Protein AF-0000000078179970 (afdb_homodimer)

Nearest PDB structures (foldseek):
  4z2z-assembly1_B  TM=7.548E-01  e=7.398E-08  Saccharomyces cerevisiae S288C
  4z2z-assembly1_A  TM=7.244E-01  e=3.829E-07  Saccharomyces cerevisiae S288C
  5c9f-assembly1_C  TM=7.236E-01  e=3.089E-04  Rickettsia conorii
  2pma-assembly2_B  TM=6.376E-01  e=1.060E-03  Legionella pneumophila subsp. pneumophila str. Philadelphia 1
  2pma-assembly1_A  TM=5.904E-01  e=2.712E-03  Legionella pneumophila subsp. pneumophila str. Philadelphia 1

Solvent-accessible surface area (backbone atoms only — not comparable to full-atom values): 20612 Å² total; per-residue (Å²): 129,85,80,77,81,75,84,63,82,37,52,25,80,76,64,69,55,50,71,46,44,71,88,50,34,45,94,70,41,58,76,55,56,59,66,29,24,30,33,28,26,42,84,48,27,37,33,27,46,27,31,50,21,50,56,33,77,46,24,37,29,29,47,64,45,39,57,74,66,67,55,67,70,83,63,50,35,88,56,89,69,85,43,61,48,87,56,64,46,76,50,79,63,77,12,28,37,78,44,56,35,26,53,47,95,44,77,41,84,42,67,22,40,27,27,86,45,59,80,78,43,44,29,35,44,5,21,51,52,35,21,72,54,54,36,41,52,26,45,52,42,29,33,38,36,28,62,55,96,76,19,43,38,38,36,39,46,50,71,88,50,92,58,62,53,62,39,81,43,69,87,83,67,74,37,57,63,51,46,74,43,71,55,25,54,37,76,74,83,118,127,84,82,76,81,74,84,61,80,28,49,34,81,77,62,68,54,49,71,47,45,70,86,50,34,46,96,70,41,56,78,58,57,60,66,29,24,30,34,27,24,42,85,48,27,38,34,26,47,28,31,50,21,51,55,34,79,46,25,37,30,28,46,65,44,40,57,74,66,67,52,68,71,84,64,50,36,86,56,90,69,84,44,60,48,86,54,62,46,76,48,78,65,76,12,27,38,77,44,57,35,26,52,45,95,43,77,41,83,41,68,23,41,28,28,86,46,58,80,78,42,44,30,35,44,6,21,52,52,36,21,72,54,54,36,41,55,25,45,53,43,29,34,37,34,28,63,54,95,78,20,44,38,37,35,38,45,50,70,88,49,93,58,62,53,62,39,80,43,71,88,81,67,73,36,55,64,51,47,74,43,71,58,30,46,31,75,75,83,118

Foldseek 3Di:
DDPPDPVQQQAFPLPQDDDDDQVLFPPVGQPDDDFQWFWKDFDQKIATQAGEEQPDPFKAAEPVLCVVVVHDCVQFDADPDFDADPVRDTFDFPGKHWTWMGDQNDIDTGIHTYHHDDPPGRIYDYDVVCVVQQWDDDRRSSWIWGADPSWIKIFHGDPPPPDDSMGGHDPPDGDGDMDIHGSNNNPPPD/DPPDCPVQQQAFPLPQDDDDDQVLFPPVGQPDDDFQWFWKDFDQKIATQAGEEQPDPFKAAEPVLCVVVVHDCVQFDADPDFDADPVRDTFDFPGKHWTWMGDQNDIDTGIHTYHHDDPPGRIYDYDVVCVVQQWDDDRRSSWIWGADPSWIKIFHGDPPPPDDSMGGHDPPDGDGDMDIDRNRNNPPPD

Radius of gyration: 21.96 Å; Cα contacts (8 Å, |Δi|>4): 889; chains: 2; bounding box: 66×56×59 Å

pLDDT: mean 80.51, std 22.77, range [20.08, 98.56]

InterPro domains:
  IPR021109 Aspartic peptidase domain superfamily [G3DSA:2.40.70.10] (16-155)

Organism: Punica granatum (NCBI:txid22663)

Sequence (380 aa):
MAPERIEETISSIFSNNISFSNDELPSEGWAHSRALHIVCKCNNFIIGRVMIDNGSALNVCPVSTLKQMNVDFNRIRQSKTAVRAFDSSRREVNGEMDLVIKVGPCSFAVTFQVLDIPNAFSLLLGRPWIHAAGAVPSSLHQRIKFIAEDRLITVKDSEPVDLPNICAVTEETTPGAYILLAQENEELNNMAPERIEETISSIFSNNISFSNDELPSEGWAHSRALHIVCKCNNFIIGRVMIDNGSALNVCPVSTLKQMNVDFNRIRQSKTAVRAFDSSRREVNGEMDLVIKVGPCSFAVTFQVLDIPNAFSLLLGRPWIHAAGAVPSSLHQRIKFIAEDRLITVKDSEPVDLPNICAVTEETTPGAYILLAQENEELNN

Secondary structure (DSSP, 8-state):
----------------EEEEEGGGS-TTTT------EEEEEETTEEEEEEEE-TT-SS-EEEHHHHHHTT--GGGPBP--PPEE-TT--EE---EEEEEEEEETTEEEEEEEEEE----S-SEEE-HHHHHHTT-EEETTTTEEEEEETTEEEEEE-----SS-SEEE--TT---S-EEEE---------/----------------EEEEEGGGS-TTTT------EEEEEETTEEEEEEEE-TT-SS-EEEHHHHHHTT--GGGPBP--PPEE-TT--EE---EEEEEEEEETTEEEEEEEEEE----S-SEEE-HHHHHHTT-EEETTTTEEEEEETTEEEEEE-----SS-SEEE--TT---S-EEEE---------

Structure (mmCIF, N/CA/C/O backbone):
data_AF-0000000078179970-model_v1
#
loop_
_entity.id
_entity.type
_entity.pdbx_description
1 polymer 'Aspartic peptidase DDI1-type domain-containing protein'
#
loop_
_atom_site.group_PDB
_atom_site.id
_atom_site.type_symbol
_atom_site.label_atom_id
_atom_site.label_alt_id
_atom_site.label_comp_id
_atom_site.label_asym_id
_atom_site.label_entity_id
_atom_site.label_seq_id
_atom_site.pdbx_PDB_ins_code
_atom_site.Cartn_x
_atom_site.Cartn_y
_atom_site.Cartn_z
_atom_site.occupancy
_atom_site.B_iso_or_equiv
_atom_site.auth_seq_id
_atom_site.auth_comp_id
_atom_site.auth_asym_id
_atom_site.auth_atom_id
_atom_site.pdbx_PDB_model_num
ATOM 1 N N . MET A 1 1 ? 25.453 -12.875 -32.969 1 22.22 1 MET A N 1
ATOM 2 C CA . MET A 1 1 ? 24.484 -12.812 -31.875 1 22.22 1 MET A CA 1
ATOM 3 C C . MET A 1 1 ? 25.078 -12.062 -30.688 1 22.22 1 MET A C 1
ATOM 5 O O . MET A 1 1 ? 26.109 -12.461 -30.156 1 22.22 1 MET A O 1
ATOM 9 N N . ALA A 1 2 ? 25.031 -10.734 -30.438 1 26.45 2 ALA A N 1
ATOM 10 C CA . ALA A 1 2 ? 26.125 -9.922 -29.922 1 26.45 2 ALA A CA 1
ATOM 11 C C . ALA A 1 2 ? 26.312 -10.109 -28.422 1 26.45 2 ALA A C 1
ATOM 13 O O . ALA A 1 2 ? 25.328 -10.078 -27.672 1 26.45 2 ALA A O 1
ATOM 14 N N . PRO A 1 3 ? 27.359 -10.812 -27.797 1 25.84 3 PRO A N 1
ATOM 15 C CA . PRO A 1 3 ? 27.531 -11.32 -26.438 1 25.84 3 PRO A CA 1
ATOM 16 C C . PRO A 1 3 ? 27.609 -10.203 -25.406 1 25.84 3 PRO A C 1
ATOM 18 O O . PRO A 1 3 ? 28.516 -9.375 -25.438 1 25.84 3 PRO A O 1
ATOM 21 N N . GLU A 1 4 ? 26.531 -9.445 -25.281 1 25.62 4 GLU A N 1
ATOM 22 C CA . GLU A 1 4 ? 26.719 -8.18 -24.578 1 25.62 4 GLU A CA 1
ATOM 23 C C . GLU A 1 4 ? 27.406 -8.406 -23.234 1 25.62 4 GLU A C 1
ATOM 25 O O . GLU A 1 4 ? 27.219 -9.453 -22.594 1 25.62 4 GLU A O 1
ATOM 30 N N . ARG A 1 5 ? 28.453 -7.672 -22.859 1 20.08 5 ARG A N 1
ATOM 31 C CA . ARG A 1 5 ? 29.484 -7.477 -21.859 1 20.08 5 ARG A CA 1
ATOM 32 C C . ARG A 1 5 ? 28.875 -7.238 -20.484 1 20.08 5 ARG A C 1
ATOM 34 O O . ARG A 1 5 ? 28.141 -6.273 -20.281 1 20.08 5 ARG A O 1
ATOM 41 N N . ILE A 1 6 ? 28.703 -8.312 -19.688 1 24.36 6 ILE A N 1
ATOM 42 C CA . ILE A 1 6 ? 28.219 -8.453 -18.312 1 24.36 6 ILE A CA 1
ATOM 43 C C . ILE A 1 6 ? 29.156 -7.719 -17.359 1 24.36 6 ILE A C 1
ATOM 45 O O . ILE A 1 6 ? 30.312 -8.117 -17.188 1 24.36 6 ILE A O 1
ATOM 49 N N . GLU A 1 7 ? 29.438 -6.414 -17.641 1 24.72 7 GLU A N 1
ATOM 50 C CA . GLU A 1 7 ? 30.391 -5.695 -16.812 1 24.72 7 GLU A CA 1
ATOM 51 C C . GLU A 1 7 ? 30.141 -5.953 -15.328 1 24.72 7 GLU A C 1
ATOM 53 O O . GLU A 1 7 ? 29.094 -5.594 -14.797 1 24.72 7 GLU A O 1
ATOM 58 N N . GLU A 1 8 ? 30.656 -7.09 -14.727 1 26.16 8 GLU A N 1
ATOM 59 C CA . GLU A 1 8 ? 30.625 -7.891 -13.5 1 26.16 8 GLU A CA 1
ATOM 60 C C . GLU A 1 8 ? 31.172 -7.098 -12.312 1 26.16 8 GLU A C 1
ATOM 62 O O . GLU A 1 8 ? 30.859 -7.418 -11.164 1 26.16 8 GLU A O 1
ATOM 67 N N . THR A 1 9 ? 31.953 -6.133 -12.445 1 25.12 9 THR A N 1
ATOM 68 C CA . THR A 1 9 ? 32.969 -6.109 -11.391 1 25.12 9 THR A CA 1
ATOM 69 C C . THR A 1 9 ? 32.344 -5.664 -10.07 1 25.12 9 THR A C 1
ATOM 71 O O . THR A 1 9 ? 32.594 -4.543 -9.617 1 25.12 9 THR A O 1
ATOM 74 N N . ILE A 1 10 ? 31.047 -5.73 -9.781 1 29.39 10 ILE A N 1
ATOM 75 C CA . ILE A 1 10 ? 30.516 -4.828 -8.758 1 29.39 10 ILE A CA 1
ATOM 76 C C . ILE A 1 10 ? 31 -5.273 -7.379 1 29.39 10 ILE A C 1
ATOM 78 O O . ILE A 1 10 ? 30.891 -6.449 -7.023 1 29.39 10 ILE A O 1
ATOM 82 N N . SER A 1 11 ? 31.969 -4.848 -6.664 1 28.67 11 SER A N 1
ATOM 83 C CA . SER A 1 11 ? 32.531 -4.973 -5.32 1 28.67 11 SER A CA 1
ATOM 84 C C . SER A 1 11 ? 31.438 -5.238 -4.289 1 28.67 11 SER A C 1
ATOM 86 O O . SER A 1 11 ? 30.422 -4.539 -4.25 1 28.67 11 SER A O 1
ATOM 88 N N . SER A 1 12 ? 31.188 -6.395 -3.582 1 32.75 12 SER A N 1
ATOM 89 C CA . SER A 1 12 ? 30.156 -7.234 -2.982 1 32.75 12 SER A CA 1
ATOM 90 C C . SER A 1 12 ? 29.609 -6.617 -1.693 1 32.75 12 SER A C 1
ATOM 92 O O . SER A 1 12 ? 29.031 -7.316 -0.859 1 32.75 12 SER A O 1
ATOM 94 N N . ILE A 1 13 ? 29.969 -5.543 -1.015 1 35.5 13 ILE A N 1
ATOM 95 C CA . ILE A 1 13 ? 29.406 -5.145 0.272 1 35.5 13 ILE A CA 1
ATOM 96 C C . ILE A 1 13 ? 27.891 -5.312 0.247 1 35.5 13 ILE A C 1
ATOM 98 O O . ILE A 1 13 ? 27.219 -4.707 -0.581 1 35.5 13 ILE A O 1
ATOM 102 N N . PHE A 1 14 ? 27.297 -6.496 0.579 1 43 14 PHE A N 1
ATOM 103 C CA . PHE A 1 14 ? 25.906 -6.918 0.636 1 43 14 PHE A CA 1
ATOM 104 C C . PHE A 1 14 ? 25.031 -5.797 1.171 1 43 14 PHE A C 1
ATOM 106 O O . PHE A 1 14 ? 25.125 -5.422 2.34 1 43 14 PHE A O 1
ATOM 113 N N . SER A 1 15 ? 24.953 -4.766 0.608 1 53.47 15 SER A N 1
ATOM 114 C CA . SER A 1 15 ? 24.062 -3.752 1.162 1 53.47 15 SER A CA 1
ATOM 115 C C . SER A 1 15 ? 22.609 -4.234 1.171 1 53.47 15 SER A C 1
ATOM 117 O O . SER A 1 15 ? 22.078 -4.648 0.137 1 53.47 15 SER A O 1
ATOM 119 N N . ASN A 1 16 ? 22.125 -5.062 2.223 1 72.31 16 ASN A N 1
ATOM 120 C CA . ASN A 1 16 ? 20.734 -5.355 2.52 1 72.31 16 ASN A CA 1
ATOM 121 C C . ASN A 1 16 ? 19.844 -4.137 2.307 1 72.31 16 ASN A C 1
ATOM 123 O O . ASN A 1 16 ? 18.875 -3.924 3.049 1 72.31 16 ASN A O 1
ATOM 127 N N . ASN A 1 17 ? 20.344 -3.473 1.308 1 87.5 17 ASN A N 1
ATOM 128 C CA . ASN A 1 17 ? 19.609 -2.234 1.051 1 87.5 17 ASN A CA 1
ATOM 129 C C . ASN A 1 17 ? 18.719 -2.355 -0.18 1 87.5 17 ASN A C 1
ATOM 131 O O . ASN A 1 17 ? 19.125 -2.912 -1.198 1 87.5 17 ASN A O 1
ATOM 135 N N . ILE A 1 18 ? 17.578 -2.053 -0.089 1 93 18 ILE A N 1
ATOM 136 C CA . ILE A 1 18 ? 16.609 -1.914 -1.181 1 93 18 ILE A CA 1
ATOM 137 C C . ILE A 1 18 ? 16.422 -0.436 -1.517 1 93 18 ILE A C 1
ATOM 139 O O . ILE A 1 18 ? 16.125 0.374 -0.636 1 93 18 ILE A O 1
ATOM 143 N N . SER A 1 19 ? 16.672 -0.096 -2.762 1 93.19 19 SER A N 1
ATOM 144 C CA . SER A 1 19 ? 16.609 1.321 -3.107 1 93.19 19 SER A CA 1
ATOM 145 C C . SER A 1 19 ? 15.773 1.551 -4.359 1 93.19 19 SER A C 1
ATOM 147 O O . SER A 1 19 ? 15.586 0.636 -5.168 1 93.19 19 SER A O 1
ATOM 149 N N . PHE A 1 20 ? 15.258 2.758 -4.496 1 94.06 20 PHE A N 1
ATOM 150 C CA . PHE A 1 20 ? 14.523 3.254 -5.648 1 94.06 20 PHE A CA 1
ATOM 151 C C . PHE A 1 20 ? 15.062 4.605 -6.102 1 94.06 20 PHE A C 1
ATOM 153 O O . PHE A 1 20 ? 15.414 5.445 -5.273 1 94.06 20 PHE A O 1
ATOM 160 N N . SER A 1 21 ? 15.109 4.797 -7.391 1 91.44 21 SER A N 1
ATOM 161 C CA . SER A 1 21 ? 15.594 6.066 -7.918 1 91.44 21 SER A CA 1
ATOM 162 C C . SER A 1 21 ? 14.656 6.609 -9 1 91.44 21 SER A C 1
ATOM 164 O O . SER A 1 21 ? 13.812 5.875 -9.523 1 91.44 21 SER A O 1
ATOM 166 N N . ASN A 1 22 ? 14.867 7.848 -9.312 1 90.69 22 ASN A N 1
ATOM 167 C CA . ASN A 1 22 ? 14.031 8.484 -10.32 1 90.69 22 ASN A CA 1
ATOM 168 C C . ASN A 1 22 ? 14.234 7.859 -11.703 1 90.69 22 ASN A C 1
ATOM 170 O O . ASN A 1 22 ? 13.352 7.938 -12.562 1 90.69 22 ASN A O 1
ATOM 174 N N . ASP A 1 23 ? 15.344 7.262 -11.914 1 89 23 ASP A N 1
ATOM 175 C CA . ASP A 1 23 ? 15.625 6.621 -13.188 1 89 23 ASP A CA 1
ATOM 176 C C . ASP A 1 23 ? 14.727 5.402 -13.398 1 89 23 ASP A C 1
ATOM 178 O O . ASP A 1 23 ? 14.602 4.898 -14.516 1 89 23 ASP A O 1
ATOM 182 N N . GLU A 1 24 ? 14.086 4.996 -12.336 1 91.44 24 GLU A N 1
ATOM 183 C CA . GLU A 1 24 ? 13.258 3.797 -12.406 1 91.44 24 GLU A CA 1
ATOM 184 C C . GLU A 1 24 ? 11.781 4.16 -12.57 1 91.44 24 GLU A C 1
ATOM 186 O O . GLU A 1 24 ? 10.922 3.275 -12.656 1 91.44 24 GLU A O 1
ATOM 191 N N . LEU A 1 25 ? 11.516 5.395 -12.641 1 93.62 25 LEU A N 1
ATOM 192 C CA . LEU A 1 25 ? 10.133 5.82 -12.844 1 93.62 25 LEU A CA 1
ATOM 193 C C . LEU A 1 25 ? 9.617 5.363 -14.203 1 93.62 25 LEU A C 1
ATOM 195 O O . LEU A 1 25 ? 10.391 5.238 -15.156 1 93.62 25 LEU A O 1
ATOM 199 N N . PRO A 1 26 ? 8.344 5.109 -14.234 1 91.69 26 PRO A N 1
ATOM 200 C CA . PRO A 1 26 ? 7.785 4.84 -15.562 1 91.69 26 PRO A CA 1
ATOM 201 C C . PRO A 1 26 ? 7.906 6.035 -16.5 1 91.69 26 PRO A C 1
ATOM 203 O O . PRO A 1 26 ? 8.367 7.105 -16.094 1 91.69 26 PRO A O 1
ATOM 206 N N . SER A 1 27 ? 7.543 5.777 -17.688 1 89.31 27 SER A N 1
ATOM 207 C CA . SER A 1 27 ? 7.707 6.789 -18.719 1 89.31 27 SER A CA 1
ATOM 208 C C . SER A 1 27 ? 6.902 8.047 -18.406 1 89.31 27 SER A C 1
ATOM 210 O O . SER A 1 27 ? 7.312 9.156 -18.75 1 89.31 27 SER A O 1
ATOM 212 N N . GLU A 1 28 ? 5.809 7.863 -17.766 1 90.25 28 GLU A N 1
ATOM 213 C CA . GLU A 1 28 ? 4.941 8.984 -17.422 1 90.25 28 GLU A CA 1
ATOM 214 C C . GLU A 1 28 ? 5.453 9.719 -16.188 1 90.25 28 GLU A C 1
ATOM 216 O O . GLU A 1 28 ? 4.879 10.734 -15.781 1 90.25 28 GLU A O 1
ATOM 221 N N . GLY A 1 29 ? 6.59 9.203 -15.688 1 90.31 29 GLY A N 1
ATOM 222 C CA . GLY A 1 29 ? 7.121 9.828 -14.492 1 90.31 29 GLY A CA 1
ATOM 223 C C . GLY A 1 29 ? 6.246 9.609 -13.266 1 90.31 29 GLY A C 1
ATOM 224 O O . GLY A 1 29 ? 5.766 8.5 -13.031 1 90.31 29 GLY A O 1
ATOM 225 N N . TRP A 1 30 ? 6.051 10.727 -12.508 1 89.5 30 TRP A N 1
ATOM 226 C CA . TRP A 1 30 ? 5.309 10.633 -11.258 1 89.5 30 TRP A CA 1
ATOM 227 C C . TRP A 1 30 ? 3.818 10.852 -11.484 1 89.5 30 TRP A C 1
ATOM 229 O O . TRP A 1 30 ? 3.008 10.664 -10.578 1 89.5 30 TRP A O 1
ATOM 239 N N . ALA A 1 31 ? 3.539 11.258 -12.664 1 90.5 31 ALA A N 1
ATOM 240 C CA . ALA A 1 31 ? 2.176 11.719 -12.914 1 90.5 31 ALA A CA 1
ATOM 241 C C . ALA A 1 31 ? 1.251 10.555 -13.242 1 90.5 31 ALA A C 1
ATOM 243 O O . ALA A 1 31 ? 0.7 10.484 -14.344 1 90.5 31 ALA A O 1
ATOM 244 N N . HIS A 1 32 ? 1.062 9.672 -12.359 1 93.44 32 HIS A N 1
ATOM 245 C CA . HIS A 1 32 ? 0.117 8.57 -12.469 1 93.44 32 HIS A CA 1
ATOM 246 C C . HIS A 1 32 ? -0.371 8.125 -11.094 1 93.44 32 HIS A C 1
ATOM 248 O O . HIS A 1 32 ? 0.192 8.516 -10.07 1 93.44 32 HIS A O 1
ATOM 254 N N . SER A 1 33 ? -1.406 7.398 -11.047 1 93.62 33 SER A N 1
ATOM 255 C CA . SER A 1 33 ? -1.927 6.816 -9.82 1 93.62 33 SER A CA 1
ATOM 256 C C . SER A 1 33 ? -2.215 5.328 -9.992 1 93.62 33 SER A C 1
ATOM 258 O O . SER A 1 33 ? -3.131 4.793 -9.367 1 93.62 33 SER A O 1
ATOM 260 N N . ARG A 1 34 ? -1.41 4.699 -10.812 1 94.19 34 ARG A N 1
ATOM 261 C CA . ARG A 1 34 ? -1.623 3.283 -11.086 1 94.19 34 ARG A CA 1
ATOM 262 C C . ARG A 1 34 ? -1.245 2.428 -9.883 1 94.19 34 ARG A C 1
ATOM 264 O O . ARG A 1 34 ? -0.242 2.691 -9.219 1 94.19 34 ARG A O 1
ATOM 271 N N . ALA A 1 35 ? -2.109 1.466 -9.727 1 95.38 35 ALA A N 1
ATOM 272 C CA . ALA A 1 35 ? -1.742 0.455 -8.734 1 95.38 35 ALA A CA 1
ATOM 273 C C . ALA A 1 35 ? -0.582 -0.403 -9.234 1 95.38 35 ALA A C 1
ATOM 275 O O . ALA A 1 35 ? -0.3 -0.441 -10.43 1 95.38 35 ALA A O 1
ATOM 276 N N . LEU A 1 36 ? 0.085 -0.996 -8.312 1 96.12 36 LEU A N 1
ATOM 277 C CA . LEU A 1 36 ? 1.164 -1.912 -8.664 1 96.12 36 LEU A CA 1
ATOM 278 C C . LEU A 1 36 ? 0.634 -3.33 -8.852 1 96.12 36 LEU A C 1
ATOM 280 O O . LEU A 1 36 ? 0.175 -3.957 -7.898 1 96.12 36 LEU A O 1
ATOM 284 N N . HIS A 1 37 ? 0.646 -3.762 -10.109 1 95.12 37 HIS A N 1
ATOM 285 C CA . HIS A 1 37 ? 0.313 -5.137 -10.461 1 95.12 37 HIS A CA 1
ATOM 286 C C . HIS A 1 37 ? 1.521 -5.863 -11.039 1 95.12 37 HIS A C 1
ATOM 288 O O . HIS A 1 37 ? 2.217 -5.328 -11.906 1 95.12 37 HIS A O 1
ATOM 294 N N . ILE A 1 38 ? 1.667 -7.043 -10.547 1 93.62 38 ILE A N 1
ATOM 295 C CA . ILE A 1 38 ? 2.746 -7.848 -11.109 1 93.62 38 ILE A CA 1
ATOM 296 C C . ILE A 1 38 ? 2.178 -9.133 -11.703 1 93.62 38 ILE A C 1
ATOM 298 O O . ILE A 1 38 ? 0.963 -9.352 -11.68 1 93.62 38 ILE A O 1
ATOM 302 N N . VAL A 1 39 ? 3.084 -9.852 -12.32 1 91.94 39 VAL A N 1
ATOM 303 C CA . VAL A 1 39 ? 2.764 -11.18 -12.828 1 91.94 39 VAL A CA 1
ATOM 304 C C . VAL A 1 39 ? 3.48 -12.234 -12 1 91.94 39 VAL A C 1
ATOM 306 O O . VAL A 1 39 ? 4.652 -12.07 -11.648 1 91.94 39 VAL A O 1
ATOM 309 N N . CYS A 1 40 ? 2.719 -13.234 -11.664 1 92.75 40 CYS A N 1
ATOM 310 C CA . CYS A 1 40 ? 3.354 -14.367 -10.992 1 92.75 40 CYS A CA 1
ATOM 311 C C . CYS A 1 40 ? 2.961 -15.68 -11.656 1 92.75 40 CYS A C 1
ATOM 313 O O . CYS A 1 40 ? 2.148 -15.695 -12.586 1 92.75 40 CYS A O 1
ATOM 315 N N . LYS A 1 41 ? 3.635 -16.672 -11.234 1 92.06 41 LYS A N 1
ATOM 316 C CA . LYS A 1 41 ? 3.297 -18.016 -11.68 1 92.06 41 LYS A CA 1
ATOM 317 C C . LYS A 1 41 ? 2.771 -18.875 -10.523 1 92.06 41 LYS A C 1
ATOM 319 O O . LYS A 1 41 ? 3.268 -18.766 -9.398 1 92.06 41 LYS A O 1
ATOM 324 N N . CYS A 1 42 ? 1.817 -19.609 -10.766 1 93.25 42 CYS A N 1
ATOM 325 C CA . CYS A 1 42 ? 1.273 -20.594 -9.844 1 93.25 42 CYS A CA 1
ATOM 326 C C . CYS A 1 42 ? 0.996 -21.922 -10.555 1 93.25 42 CYS A C 1
ATOM 328 O O . CYS A 1 42 ? 0.122 -21.984 -11.422 1 93.25 42 CYS A O 1
ATOM 330 N N . ASN A 1 43 ? 1.745 -22.922 -10.141 1 88.19 43 ASN A N 1
ATOM 331 C CA . ASN A 1 43 ? 1.682 -24.172 -10.875 1 88.19 43 ASN A CA 1
ATOM 332 C C . ASN A 1 43 ? 1.877 -23.969 -12.367 1 88.19 43 ASN A C 1
ATOM 334 O O . ASN A 1 43 ? 2.889 -23.406 -12.797 1 88.19 43 ASN A O 1
ATOM 338 N N . ASN A 1 44 ? 0.977 -24.312 -13.242 1 88 44 ASN A N 1
ATOM 339 C CA . ASN A 1 44 ? 1.106 -24.203 -14.695 1 88 44 ASN A CA 1
ATOM 340 C C . ASN A 1 44 ? 0.33 -23 -15.234 1 88 44 ASN A C 1
ATOM 342 O O . ASN A 1 44 ? -0.099 -23 -16.391 1 88 44 ASN A O 1
ATOM 346 N N . PHE A 1 45 ? 0.25 -22.016 -14.359 1 91.69 45 PHE A N 1
ATOM 347 C CA . PHE A 1 45 ? -0.489 -20.844 -14.797 1 91.69 45 PHE A CA 1
ATOM 348 C C . PHE A 1 45 ? 0.338 -19.578 -14.594 1 91.69 45 PHE A C 1
ATOM 350 O O . PHE A 1 45 ? 1.026 -19.422 -13.586 1 91.69 45 PHE A O 1
ATOM 357 N N . ILE A 1 46 ? 0.26 -18.719 -15.547 1 91.19 46 ILE A N 1
ATOM 358 C CA . ILE A 1 46 ? 0.689 -17.344 -15.391 1 91.19 46 ILE A CA 1
ATOM 359 C C . ILE A 1 46 ? -0.488 -16.484 -14.93 1 91.19 46 ILE A C 1
ATOM 361 O O . ILE A 1 46 ? -1.561 -16.516 -15.531 1 91.19 46 ILE A O 1
ATOM 365 N N . ILE A 1 47 ? -0.254 -15.867 -13.82 1 92.88 47 ILE A N 1
ATOM 366 C CA . ILE A 1 47 ? -1.31 -15.047 -13.234 1 92.88 47 ILE A CA 1
ATOM 367 C C . ILE A 1 47 ? -0.943 -13.57 -13.367 1 92.88 47 ILE A C 1
ATOM 369 O O . ILE A 1 47 ? 0.034 -13.109 -12.766 1 92.88 47 ILE A O 1
ATOM 373 N N . GLY A 1 48 ? -1.692 -12.844 -14.156 1 91.75 48 GLY A N 1
ATOM 374 C CA . GLY A 1 48 ? -1.561 -11.398 -14.242 1 91.75 48 GLY A CA 1
ATOM 375 C C . GLY A 1 48 ? -2.422 -10.656 -13.234 1 91.75 48 GLY A C 1
ATOM 376 O O . GLY A 1 48 ? -3.133 -11.281 -12.445 1 91.75 48 GLY A O 1
ATOM 377 N N . ARG A 1 49 ? -2.211 -9.383 -13.094 1 92.88 49 ARG A N 1
ATOM 378 C CA . ARG A 1 49 ? -2.994 -8.492 -12.25 1 92.88 49 ARG A CA 1
ATOM 379 C C . ARG A 1 49 ? -2.932 -8.922 -10.789 1 92.88 49 ARG A C 1
ATOM 381 O O . ARG A 1 49 ? -3.957 -8.969 -10.109 1 92.88 49 ARG A O 1
ATOM 388 N N . VAL A 1 50 ? -1.778 -9.359 -10.422 1 95.31 50 VAL A N 1
ATOM 389 C CA . VAL A 1 50 ? -1.53 -9.578 -9 1 95.31 50 VAL A CA 1
ATOM 390 C C . VAL A 1 50 ? -1.245 -8.25 -8.312 1 95.31 50 VAL A C 1
ATOM 392 O O . VAL A 1 50 ? -0.182 -7.656 -8.508 1 95.31 50 VAL A O 1
ATOM 395 N N . MET A 1 51 ? -2.145 -7.852 -7.527 1 95.69 51 MET A N 1
ATOM 396 C CA . MET A 1 51 ? -2.041 -6.539 -6.895 1 95.69 51 MET A CA 1
ATOM 397 C C . MET A 1 51 ? -1.177 -6.609 -5.641 1 95.69 51 MET A C 1
ATOM 399 O O . MET A 1 51 ? -1.301 -7.543 -4.844 1 95.69 51 MET A O 1
ATOM 403 N N . ILE A 1 52 ? -0.264 -5.676 -5.492 1 98.06 52 ILE A N 1
ATOM 404 C CA . ILE A 1 52 ? 0.52 -5.492 -4.273 1 98.06 52 ILE A CA 1
ATOM 405 C C . ILE A 1 52 ? -0.092 -4.379 -3.428 1 98.06 52 ILE A C 1
ATOM 407 O O . ILE A 1 52 ? -0.223 -3.242 -3.885 1 98.06 52 ILE A O 1
ATOM 411 N N . ASP A 1 53 ? -0.482 -4.703 -2.256 1 97.38 53 ASP A N 1
ATOM 412 C CA . ASP A 1 53 ? -1.24 -3.762 -1.435 1 97.38 53 ASP A CA 1
ATOM 413 C C . ASP A 1 53 ? -0.738 -3.764 0.008 1 97.38 53 ASP A C 1
ATOM 415 O O . ASP A 1 53 ? -1.112 -4.633 0.799 1 97.38 53 ASP A O 1
ATOM 419 N N . ASN A 1 54 ? 0.031 -2.721 0.377 1 98.25 54 ASN A N 1
ATOM 420 C CA . ASN A 1 54 ? 0.569 -2.674 1.732 1 98.25 54 ASN A CA 1
ATOM 421 C C . ASN A 1 54 ? -0.495 -2.26 2.744 1 98.25 54 ASN A C 1
ATOM 423 O O . ASN A 1 54 ? -0.257 -2.297 3.953 1 98.25 54 ASN A O 1
ATOM 427 N N . GLY A 1 55 ? -1.615 -1.878 2.271 1 96.62 55 GLY A N 1
ATOM 428 C CA . GLY A 1 55 ? -2.723 -1.56 3.158 1 96.62 55 GLY A CA 1
ATOM 429 C C . GLY A 1 55 ? -3.516 -2.781 3.586 1 96.62 55 GLY A C 1
ATOM 430 O O . GLY A 1 55 ? -4.289 -2.721 4.543 1 96.62 55 GLY A O 1
ATOM 431 N N . SER A 1 56 ? -3.338 -3.811 2.918 1 96.06 56 SER A N 1
ATOM 432 C CA . SER A 1 56 ? -4.141 -5 3.188 1 96.06 56 SER A CA 1
ATOM 433 C C . SER A 1 56 ? -3.492 -5.879 4.25 1 96.06 56 SER A C 1
ATOM 435 O O . SER A 1 56 ? -2.311 -6.215 4.145 1 96.06 56 SER A O 1
ATOM 437 N N . ALA A 1 57 ? -4.289 -6.25 5.168 1 95.62 57 ALA A N 1
ATOM 438 C CA . ALA A 1 57 ? -3.838 -7.145 6.23 1 95.62 57 ALA A CA 1
ATOM 439 C C . ALA A 1 57 ? -3.877 -8.602 5.773 1 95.62 57 ALA A C 1
ATOM 441 O O . ALA A 1 57 ? -3.482 -9.5 6.52 1 95.62 57 ALA A O 1
ATOM 442 N N . LEU A 1 58 ? -4.238 -8.805 4.5 1 96.12 58 LEU A N 1
ATOM 443 C CA . LEU A 1 58 ? -4.453 -10.164 4.02 1 96.12 58 LEU A CA 1
ATOM 444 C C . LEU A 1 58 ? -3.873 -10.344 2.619 1 96.12 58 LEU A C 1
ATOM 446 O O . LEU A 1 58 ? -3.703 -9.367 1.884 1 96.12 58 LEU A O 1
ATOM 450 N N . ASN A 1 59 ? -3.535 -11.57 2.342 1 97.5 59 ASN A N 1
ATOM 451 C CA . ASN A 1 59 ? -3.508 -12.016 0.953 1 97.5 59 ASN A CA 1
ATOM 452 C C . ASN A 1 59 ? -4.875 -12.531 0.501 1 97.5 59 ASN A C 1
ATOM 454 O O . ASN A 1 59 ? -5.512 -13.312 1.204 1 97.5 59 ASN A O 1
ATOM 458 N N . VAL A 1 60 ? -5.309 -12.148 -0.665 1 96.81 60 VAL A N 1
ATOM 459 C CA . VAL A 1 60 ? -6.668 -12.477 -1.081 1 96.81 60 VAL A CA 1
ATOM 460 C C . VAL A 1 60 ? -6.637 -13.195 -2.43 1 96.81 60 VAL A C 1
ATOM 462 O O . VAL A 1 60 ? -5.895 -12.797 -3.332 1 96.81 60 VAL A O 1
ATOM 465 N N . CYS A 1 61 ? -7.398 -14.188 -2.506 1 96.31 61 CYS A N 1
ATOM 466 C CA . CYS A 1 61 ? -7.633 -14.898 -3.758 1 96.31 61 CYS A CA 1
ATOM 467 C C . CYS A 1 61 ? -9.117 -14.969 -4.078 1 96.31 61 CYS A C 1
ATOM 469 O O . CYS A 1 61 ? -9.875 -15.648 -3.385 1 96.31 61 CYS A O 1
ATOM 471 N N . PRO A 1 62 ? -9.539 -14.289 -5.129 1 95.31 62 PRO A N 1
ATOM 472 C CA . PRO A 1 62 ? -10.938 -14.438 -5.535 1 95.31 62 PRO A CA 1
ATOM 473 C C . PRO A 1 62 ? -11.281 -15.859 -5.969 1 95.31 62 PRO A C 1
ATOM 475 O O . PRO A 1 62 ? -10.453 -16.531 -6.598 1 95.31 62 PRO A O 1
ATOM 478 N N . VAL A 1 63 ? -12.469 -16.234 -5.727 1 94.5 63 VAL A N 1
ATOM 479 C CA . VAL A 1 63 ? -12.969 -17.547 -6.137 1 94.5 63 VAL A CA 1
ATOM 480 C C . VAL A 1 63 ? -12.797 -17.719 -7.645 1 94.5 63 VAL A C 1
ATOM 482 O O . VAL A 1 63 ? -12.445 -18.797 -8.117 1 94.5 63 VAL A O 1
ATOM 485 N N . SER A 1 64 ? -13.023 -16.688 -8.367 1 93.75 64 SER A N 1
ATOM 486 C CA . SER A 1 64 ? -12.93 -16.734 -9.82 1 93.75 64 SER A CA 1
ATOM 487 C C . SER A 1 64 ? -11.523 -17.109 -10.273 1 93.75 64 SER A C 1
ATOM 489 O O . SER A 1 64 ? -11.359 -17.812 -11.281 1 93.75 64 SER A O 1
ATOM 491 N N . THR A 1 65 ? -10.539 -16.656 -9.586 1 94.25 65 THR A N 1
ATOM 492 C CA . THR A 1 65 ? -9.164 -17 -9.906 1 94.25 65 THR A CA 1
ATOM 493 C C . THR A 1 65 ? -8.922 -18.5 -9.719 1 94.25 65 THR A C 1
ATOM 495 O O . THR A 1 65 ? -8.328 -19.156 -10.586 1 94.25 65 THR A O 1
ATOM 498 N N . LEU A 1 66 ? -9.352 -19.062 -8.656 1 93.69 66 LEU A N 1
ATOM 499 C CA . LEU A 1 66 ? -9.203 -20.484 -8.391 1 93.69 66 LEU A CA 1
ATOM 500 C C . LEU A 1 66 ? -9.891 -21.312 -9.461 1 93.69 66 LEU A C 1
ATOM 502 O O . LEU A 1 66 ? -9.352 -22.328 -9.914 1 93.69 66 LEU A O 1
ATOM 506 N N . LYS A 1 67 ? -11.07 -20.859 -9.773 1 92.81 67 LYS A N 1
ATOM 507 C CA . LYS A 1 67 ? -11.82 -21.562 -10.812 1 92.81 67 LYS A CA 1
ATOM 508 C C . LYS A 1 67 ? -11.062 -21.562 -12.133 1 92.81 67 LYS A C 1
ATOM 510 O O . LYS A 1 67 ? -10.969 -22.609 -12.797 1 92.81 67 LYS A O 1
ATOM 515 N N . GLN A 1 68 ? -10.539 -20.469 -12.43 1 92.19 68 GLN A N 1
ATOM 516 C CA . GLN A 1 68 ? -9.812 -20.359 -13.688 1 92.19 68 GLN A CA 1
ATOM 517 C C . GLN A 1 68 ? -8.562 -21.234 -13.688 1 92.19 68 GLN A C 1
ATOM 519 O O . GLN A 1 68 ? -8.141 -21.734 -14.734 1 92.19 68 GLN A O 1
ATOM 524 N N . MET A 1 69 ? -7.996 -21.391 -12.539 1 92.19 69 MET A N 1
ATOM 525 C CA . MET A 1 69 ? -6.793 -22.203 -12.414 1 92.19 69 MET A CA 1
ATOM 526 C C . MET A 1 69 ? -7.145 -23.688 -12.234 1 92.19 69 MET A C 1
ATOM 528 O O . MET A 1 69 ? -6.258 -24.516 -12.055 1 92.19 69 MET A O 1
ATOM 532 N N . ASN A 1 70 ? -8.367 -23.984 -12.203 1 89.75 70 ASN A N 1
ATOM 533 C CA . ASN A 1 70 ? -8.859 -25.344 -12.047 1 89.75 70 ASN A CA 1
ATOM 534 C C . ASN A 1 70 ? -8.367 -25.969 -10.742 1 89.75 70 ASN A C 1
ATOM 536 O O . ASN A 1 70 ? -7.945 -27.125 -10.719 1 89.75 70 ASN A O 1
ATOM 540 N N . VAL A 1 71 ? -8.344 -25.141 -9.758 1 88.25 71 VAL A N 1
ATOM 541 C CA . VAL A 1 71 ? -7.938 -25.625 -8.438 1 88.25 71 VAL A CA 1
ATOM 542 C C . VAL A 1 71 ? -9.102 -26.344 -7.773 1 88.25 71 VAL A C 1
ATOM 544 O O . VAL A 1 71 ? -10.258 -25.922 -7.898 1 88.25 71 VAL A O 1
ATOM 547 N N . ASP A 1 72 ? -8.734 -27.391 -7.074 1 86.94 72 ASP A N 1
ATOM 548 C CA . ASP A 1 72 ? -9.734 -28.156 -6.34 1 86.94 72 ASP A CA 1
ATOM 549 C C . ASP A 1 72 ? -10.219 -27.406 -5.109 1 86.94 72 ASP A C 1
ATOM 551 O O . ASP A 1 72 ? -9.453 -27.188 -4.168 1 86.94 72 ASP A O 1
ATOM 555 N N . PHE A 1 73 ? -11.453 -27.109 -5.051 1 88.25 73 PHE A N 1
ATOM 556 C CA . PHE A 1 73 ? -12.047 -26.312 -3.982 1 88.25 73 PHE A CA 1
ATOM 557 C C . PHE A 1 73 ? -12.07 -27.094 -2.672 1 88.25 73 PHE A C 1
ATOM 559 O O . PHE A 1 73 ? -12.242 -26.516 -1.601 1 88.25 73 PHE A O 1
ATOM 566 N N . ASN A 1 74 ? -11.859 -28.375 -2.744 1 89 74 ASN A N 1
ATOM 567 C CA . ASN A 1 74 ? -11.805 -29.188 -1.535 1 89 74 ASN A CA 1
ATOM 568 C C . ASN A 1 74 ? -10.57 -28.859 -0.7 1 89 74 ASN A C 1
ATOM 570 O O . ASN A 1 74 ? -10.492 -29.25 0.47 1 89 74 ASN A O 1
ATOM 574 N N . ARG A 1 75 ? -9.742 -28.188 -1.349 1 89.94 75 ARG A N 1
ATOM 575 C CA . ARG A 1 75 ? -8.508 -27.828 -0.657 1 89.94 75 ARG A CA 1
ATOM 576 C C . ARG A 1 75 ? -8.695 -26.562 0.168 1 89.94 75 ARG A C 1
ATOM 578 O O . ARG A 1 75 ? -7.805 -26.172 0.926 1 89.94 75 ARG A O 1
ATOM 585 N N . ILE A 1 76 ? -9.852 -25.969 0.053 1 93.12 76 ILE A N 1
ATOM 586 C CA . ILE A 1 76 ? -10.141 -24.781 0.838 1 93.12 76 ILE A CA 1
ATOM 587 C C . ILE A 1 76 ? -10.477 -25.172 2.273 1 93.12 76 ILE A C 1
ATOM 589 O O . ILE A 1 76 ? -11.391 -25.969 2.508 1 93.12 76 ILE A O 1
ATOM 593 N N . ARG A 1 77 ? -9.734 -24.609 3.135 1 95.12 77 ARG A N 1
ATOM 594 C CA . ARG A 1 77 ? -9.953 -24.859 4.555 1 95.12 77 ARG A CA 1
ATOM 595 C C . ARG A 1 77 ? -10.781 -23.75 5.188 1 95.12 77 ARG A C 1
ATOM 597 O O . ARG A 1 77 ? -10.734 -22.609 4.738 1 95.12 77 ARG A O 1
ATOM 604 N N . GLN A 1 78 ? -11.461 -24.156 6.23 1 91.38 78 GLN A N 1
ATOM 605 C CA . GLN A 1 78 ? -12.219 -23.156 6.973 1 91.38 78 GLN A CA 1
ATOM 606 C C . GLN A 1 78 ? -11.297 -22.094 7.559 1 91.38 78 GLN A C 1
ATOM 608 O O . GLN A 1 78 ? -10.211 -22.406 8.047 1 91.38 78 GLN A O 1
ATOM 613 N N . SER A 1 79 ? -11.805 -20.859 7.391 1 89.81 79 SER A N 1
ATOM 614 C CA . SER A 1 79 ? -11.039 -19.734 7.934 1 89.81 79 SER A CA 1
ATOM 615 C C . SER A 1 79 ? -11.727 -19.141 9.156 1 89.81 79 SER A C 1
ATOM 617 O O . SER A 1 79 ? -12.953 -19.016 9.188 1 89.81 79 SER A O 1
ATOM 619 N N . LYS A 1 80 ? -10.93 -18.797 10.109 1 85.75 80 LYS A N 1
ATOM 620 C CA . LYS A 1 80 ? -11.453 -18.125 11.297 1 85.75 80 LYS A CA 1
ATOM 621 C C . LYS A 1 80 ? -11.219 -16.609 11.219 1 85.75 80 LYS A C 1
ATOM 623 O O . LYS A 1 80 ? -11.578 -15.875 12.133 1 85.75 80 LYS A O 1
ATOM 628 N N . THR A 1 81 ? -10.773 -16.234 10.078 1 85.88 81 THR A N 1
ATOM 629 C CA . THR A 1 81 ? -10.383 -14.836 9.93 1 85.88 81 THR A CA 1
ATOM 630 C C . THR A 1 81 ? -11.586 -13.977 9.562 1 85.88 81 THR A C 1
ATOM 632 O O . THR A 1 81 ? -12.352 -14.32 8.656 1 85.88 81 THR A O 1
ATOM 635 N N . ALA A 1 82 ? -11.742 -12.914 10.328 1 85.75 82 ALA A N 1
ATOM 636 C CA . ALA A 1 82 ? -12.719 -11.898 9.945 1 85.75 82 ALA A CA 1
ATOM 637 C C . ALA A 1 82 ? -12.125 -10.922 8.93 1 85.75 82 ALA A C 1
ATOM 639 O O . ALA A 1 82 ? -11.102 -10.281 9.203 1 85.75 82 ALA A O 1
ATOM 640 N N . VAL A 1 83 ? -12.711 -10.938 7.762 1 87.69 83 VAL A N 1
ATOM 641 C CA . VAL A 1 83 ? -12.234 -10.031 6.727 1 87.69 83 VAL A CA 1
ATOM 642 C C . VAL A 1 83 ? -13.07 -8.75 6.734 1 87.69 83 VAL A C 1
ATOM 644 O O . VAL A 1 83 ? -14.305 -8.812 6.684 1 87.69 83 VAL A O 1
ATOM 647 N N . ARG A 1 84 ? -12.359 -7.672 6.879 1 88.06 84 ARG A N 1
ATOM 648 C CA . ARG A 1 84 ? -12.984 -6.352 6.855 1 88.06 84 ARG A CA 1
ATOM 649 C C . ARG A 1 84 ? -12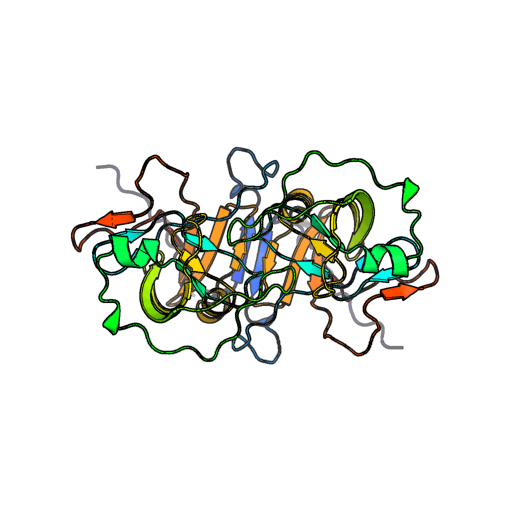.383 -5.48 5.754 1 88.06 84 ARG A C 1
ATOM 651 O O . ARG A 1 84 ? -11.172 -5.512 5.523 1 88.06 84 ARG A O 1
ATOM 658 N N . ALA A 1 85 ? -13.258 -4.723 5.141 1 86.12 85 ALA A N 1
ATOM 659 C CA . ALA A 1 85 ? -12.789 -3.725 4.184 1 86.12 85 ALA A CA 1
ATOM 660 C C . ALA A 1 85 ? -12.383 -2.436 4.895 1 86.12 85 ALA A C 1
ATOM 662 O O . ALA A 1 85 ? -12.422 -2.357 6.125 1 86.12 85 ALA A O 1
ATOM 663 N N . PHE A 1 86 ? -11.859 -1.507 4.109 1 81.62 86 PHE A N 1
ATOM 664 C CA . PHE A 1 86 ? -11.352 -0.256 4.664 1 81.62 86 PHE A CA 1
ATOM 665 C C . PHE A 1 86 ? -12.461 0.504 5.383 1 81.62 86 PHE A C 1
ATOM 667 O O . PHE A 1 86 ? -12.188 1.349 6.238 1 81.62 86 PHE A O 1
ATOM 674 N N . ASP A 1 87 ? -13.695 0.201 5.051 1 82.69 87 ASP A N 1
ATOM 675 C CA . ASP A 1 87 ? -14.836 0.861 5.672 1 82.69 87 ASP A CA 1
ATOM 676 C C . ASP A 1 87 ? -15.406 0.018 6.809 1 82.69 87 ASP A C 1
ATOM 678 O O . ASP A 1 87 ? -16.531 0.251 7.262 1 82.69 87 ASP A O 1
ATOM 682 N N . SER A 1 88 ? -14.727 -0.975 7.16 1 83.19 88 SER A N 1
ATOM 683 C CA . SER A 1 88 ? -15.023 -1.854 8.289 1 83.19 88 SER A CA 1
ATOM 684 C C . SER A 1 88 ? -16.188 -2.785 7.969 1 83.19 88 SER A C 1
ATOM 686 O O . SER A 1 88 ? -16.656 -3.521 8.844 1 83.19 88 SER A O 1
ATOM 688 N N . SER A 1 89 ? -16.594 -2.699 6.723 1 84.69 89 SER A N 1
ATOM 689 C CA . SER A 1 89 ? -17.625 -3.67 6.344 1 84.69 89 SER A CA 1
ATOM 690 C C . SER A 1 89 ? -17.062 -5.09 6.359 1 84.69 89 SER A C 1
ATOM 692 O O . SER A 1 89 ? -15.938 -5.328 5.918 1 84.69 89 SER A O 1
ATOM 694 N N . ARG A 1 90 ? -17.875 -5.941 6.906 1 85.56 90 ARG A N 1
ATOM 695 C CA . ARG A 1 90 ? -17.469 -7.336 6.992 1 85.56 90 ARG A CA 1
ATOM 696 C C . ARG A 1 90 ? -17.734 -8.07 5.688 1 85.56 90 ARG A C 1
ATOM 698 O O . ARG A 1 90 ? -18.781 -7.871 5.062 1 85.56 90 ARG A O 1
ATOM 705 N N . ARG A 1 91 ? -16.828 -8.922 5.363 1 86.5 91 ARG A N 1
ATOM 706 C CA . ARG A 1 91 ? -17.016 -9.781 4.199 1 86.5 91 ARG A CA 1
ATOM 707 C C . ARG A 1 91 ? -16.938 -11.25 4.59 1 86.5 91 ARG A C 1
ATOM 709 O O . ARG A 1 91 ? -16.094 -11.641 5.402 1 86.5 91 ARG A O 1
ATOM 716 N N . GLU A 1 92 ? -17.812 -11.953 3.994 1 86.56 92 GLU A N 1
ATOM 717 C CA . GLU A 1 92 ? -17.781 -13.398 4.207 1 86.56 92 GLU A CA 1
ATOM 718 C C . GLU A 1 92 ? -16.594 -14.039 3.496 1 86.56 92 GLU A C 1
ATOM 720 O O . GLU A 1 92 ? -16.312 -13.727 2.334 1 86.56 92 GLU A O 1
ATOM 725 N N . VAL A 1 93 ? -15.961 -14.898 4.262 1 90.25 93 VAL A N 1
ATOM 726 C CA . VAL A 1 93 ? -14.805 -15.602 3.709 1 90.25 93 VAL A CA 1
ATOM 727 C C . VAL A 1 93 ? -15.203 -17.031 3.344 1 90.25 93 VAL A C 1
ATOM 729 O O . VAL A 1 93 ? -15.875 -17.719 4.121 1 90.25 93 VAL A O 1
ATOM 732 N N . ASN A 1 94 ? -14.852 -17.453 2.158 1 92.31 94 ASN A N 1
ATOM 733 C CA . ASN A 1 94 ? -15.07 -18.844 1.744 1 92.31 94 ASN A CA 1
ATOM 734 C C . ASN A 1 94 ? -14.109 -19.797 2.447 1 92.31 94 ASN A C 1
ATOM 736 O O . ASN A 1 94 ? -14.414 -20.969 2.625 1 92.31 94 ASN A O 1
ATOM 740 N N . GLY A 1 95 ? -13.055 -19.297 2.814 1 95.81 95 GLY A N 1
ATOM 741 C CA . GLY A 1 95 ? -12.016 -20.078 3.477 1 95.81 95 GLY A CA 1
ATOM 742 C C . GLY A 1 95 ? -10.617 -19.578 3.182 1 95.81 95 GLY A C 1
ATOM 743 O O . GLY A 1 95 ? -10.422 -18.406 2.859 1 95.81 95 GLY A O 1
ATOM 744 N N . GLU A 1 96 ? -9.688 -20.438 3.504 1 97.06 96 GLU A N 1
ATOM 745 C CA . GLU A 1 96 ? -8.297 -20.109 3.207 1 97.06 96 GLU A CA 1
ATOM 746 C C . GLU A 1 96 ? -7.621 -21.234 2.414 1 97.06 96 GLU A C 1
ATOM 748 O O . GLU A 1 96 ? -8.047 -22.391 2.473 1 97.06 96 GLU A O 1
ATOM 753 N N . MET A 1 97 ? -6.621 -20.859 1.691 1 96 97 MET A N 1
ATOM 754 C CA . MET A 1 97 ? -5.883 -21.812 0.865 1 96 97 MET A CA 1
ATOM 755 C C . MET A 1 97 ? -4.414 -21.406 0.754 1 96 97 MET A C 1
ATOM 757 O O . MET A 1 97 ? -4.102 -20.219 0.606 1 96 97 MET A O 1
ATOM 761 N N . ASP A 1 98 ? -3.592 -22.438 0.776 1 96.25 98 ASP A N 1
ATOM 762 C CA . ASP A 1 98 ? -2.172 -22.219 0.529 1 96.25 98 ASP A CA 1
ATOM 763 C C . ASP A 1 98 ? -1.827 -22.453 -0.941 1 96.25 98 ASP A C 1
ATOM 765 O O . ASP A 1 98 ? -2.186 -23.484 -1.516 1 96.25 98 ASP A O 1
ATOM 769 N N . LEU A 1 99 ? -1.217 -21.516 -1.507 1 96.31 99 LEU A N 1
ATOM 770 C CA . LEU A 1 99 ? -0.702 -21.641 -2.865 1 96.31 99 LEU A CA 1
ATOM 771 C C . LEU A 1 99 ? 0.796 -21.359 -2.906 1 96.31 99 LEU A C 1
ATOM 773 O O . LEU A 1 99 ? 1.295 -20.516 -2.156 1 96.31 99 LEU A O 1
ATOM 777 N N . VAL A 1 100 ? 1.46 -22.062 -3.77 1 96 100 VAL A N 1
ATOM 778 C CA . VAL A 1 100 ? 2.844 -21.719 -4.078 1 96 100 VAL A CA 1
ATOM 779 C C . VAL A 1 100 ? 2.889 -20.797 -5.301 1 96 100 VAL A C 1
ATOM 781 O O . VAL A 1 100 ? 2.451 -21.188 -6.387 1 96 100 VAL A O 1
ATOM 784 N N . ILE A 1 101 ? 3.383 -19.672 -5.102 1 96.06 101 ILE A N 1
ATOM 785 C CA . ILE A 1 101 ? 3.506 -18.734 -6.223 1 96.06 101 ILE A CA 1
ATOM 786 C C . ILE A 1 101 ? 4.977 -18.406 -6.461 1 96.06 101 ILE A C 1
ATOM 788 O O . ILE A 1 101 ? 5.781 -18.422 -5.527 1 96.06 101 ILE A O 1
ATOM 792 N N . LYS A 1 102 ? 5.238 -18.125 -7.703 1 94.06 102 LYS A N 1
ATOM 793 C CA . LYS A 1 102 ? 6.582 -17.688 -8.078 1 94.06 102 LYS A CA 1
ATOM 794 C C . LYS A 1 102 ? 6.594 -16.219 -8.492 1 94.06 102 LYS A C 1
ATOM 796 O O . LYS A 1 102 ? 5.887 -15.828 -9.414 1 94.06 102 LYS A O 1
ATOM 801 N N . VAL A 1 103 ? 7.266 -15.508 -7.777 1 94 103 VAL A N 1
ATOM 802 C CA . VAL A 1 103 ? 7.504 -14.102 -8.086 1 94 103 VAL A CA 1
ATOM 803 C C . VAL A 1 103 ? 8.961 -13.906 -8.492 1 94 103 VAL A C 1
ATOM 805 O O . VAL A 1 103 ? 9.875 -14.078 -7.676 1 94 103 VAL A O 1
ATOM 808 N N . GLY A 1 104 ? 9.117 -13.422 -9.766 1 89.38 104 GLY A N 1
ATOM 809 C CA . GLY A 1 104 ? 10.484 -13.531 -10.258 1 89.38 104 GLY A CA 1
ATOM 810 C C . GLY A 1 104 ? 11.047 -14.938 -10.18 1 89.38 104 GLY A C 1
ATOM 811 O O . GLY A 1 104 ? 10.406 -15.891 -10.625 1 89.38 104 GLY A O 1
ATOM 812 N N . PRO A 1 105 ? 12.242 -15.055 -9.625 1 89 105 PRO A N 1
ATOM 813 C CA . PRO A 1 105 ? 12.852 -16.391 -9.531 1 89 105 PRO A CA 1
ATOM 814 C C . PRO A 1 105 ? 12.492 -17.109 -8.227 1 89 105 PRO A C 1
ATOM 816 O O . PRO A 1 105 ? 12.898 -18.25 -8.023 1 89 105 PRO A O 1
ATOM 819 N N . CYS A 1 106 ? 11.742 -16.531 -7.398 1 93.81 106 CYS A N 1
ATOM 820 C CA . CYS A 1 106 ? 11.547 -17.047 -6.051 1 93.81 106 CYS A CA 1
ATOM 821 C C . CYS A 1 106 ? 10.156 -17.656 -5.898 1 93.81 106 CYS A C 1
ATOM 823 O O . CYS A 1 106 ? 9.18 -17.094 -6.402 1 93.81 106 CYS A O 1
ATOM 825 N N . SER A 1 107 ? 10.148 -18.75 -5.184 1 95.12 107 SER A N 1
ATOM 826 C CA . SER A 1 107 ? 8.883 -19.391 -4.852 1 95.12 107 SER A CA 1
ATOM 827 C C . SER A 1 107 ? 8.469 -19.094 -3.414 1 95.12 107 SER A C 1
ATOM 829 O O . SER A 1 107 ? 9.305 -19.125 -2.508 1 95.12 107 SER A O 1
ATOM 831 N N . PHE A 1 108 ? 7.176 -18.812 -3.232 1 97.19 108 PHE A N 1
ATOM 832 C CA . PHE A 1 108 ? 6.613 -18.531 -1.918 1 97.19 108 PHE A CA 1
ATOM 833 C C . PHE A 1 108 ? 5.375 -19.375 -1.664 1 97.19 108 PHE A C 1
ATOM 835 O O . PHE A 1 108 ? 4.5 -19.484 -2.525 1 97.19 108 PHE A O 1
ATOM 842 N N . ALA A 1 109 ? 5.375 -20 -0.52 1 97.69 109 ALA A N 1
ATOM 843 C CA . ALA A 1 109 ? 4.105 -20.531 -0.04 1 97.69 109 ALA A CA 1
ATOM 844 C C . ALA A 1 109 ? 3.273 -19.453 0.648 1 97.69 109 ALA A C 1
ATOM 846 O O . ALA A 1 109 ? 3.695 -18.891 1.658 1 97.69 109 ALA A O 1
ATOM 847 N N . VAL A 1 110 ? 2.121 -19.172 0.088 1 98.06 110 VAL A N 1
ATOM 848 C CA . VAL A 1 110 ? 1.312 -18.062 0.573 1 98.06 110 VAL A CA 1
ATOM 849 C C . VAL A 1 110 ? -0.073 -18.562 0.972 1 98.06 110 VAL A C 1
ATOM 851 O O . VAL A 1 110 ? -0.7 -19.328 0.234 1 98.06 110 VAL A O 1
ATOM 854 N N . THR A 1 111 ? -0.496 -18.156 2.145 1 97.19 111 THR A N 1
ATOM 855 C CA . THR A 1 111 ? -1.88 -18.391 2.541 1 97.19 111 THR A CA 1
ATOM 856 C C . THR A 1 111 ? -2.781 -17.266 2.053 1 97.19 111 THR A C 1
ATOM 858 O O . THR A 1 111 ? -2.535 -16.094 2.35 1 97.19 111 THR A O 1
ATOM 861 N N . PHE A 1 112 ? -3.801 -17.656 1.316 1 97.38 112 PHE A N 1
ATOM 862 C CA . PHE A 1 112 ? -4.766 -16.703 0.796 1 97.38 112 PHE A CA 1
ATOM 863 C C . PHE A 1 112 ? -6.121 -16.875 1.476 1 97.38 112 PHE A C 1
ATOM 865 O O . PHE A 1 112 ? -6.555 -18 1.726 1 97.38 112 PHE A O 1
ATOM 872 N N . GLN A 1 113 ? -6.707 -15.758 1.833 1 96.88 113 GLN A N 1
ATOM 873 C CA . GLN A 1 113 ? -8.148 -15.781 2.092 1 96.88 113 GLN A CA 1
ATOM 874 C C . GLN A 1 113 ? -8.938 -15.82 0.787 1 96.88 113 GLN A C 1
ATOM 876 O O . GLN A 1 113 ? -8.75 -14.977 -0.089 1 96.88 113 GLN A O 1
ATOM 881 N N . VAL A 1 114 ? -9.773 -16.766 0.668 1 96.25 114 VAL A N 1
ATOM 882 C CA . VAL A 1 114 ? -10.562 -16.953 -0.545 1 96.25 114 VAL A CA 1
ATOM 883 C C . VAL A 1 114 ? -11.898 -16.219 -0.414 1 96.25 114 VAL A C 1
ATOM 885 O O . VAL A 1 114 ? -12.68 -16.5 0.5 1 96.25 114 VAL A O 1
ATOM 888 N N . LEU A 1 115 ? -12.102 -15.289 -1.329 1 94.5 115 LEU A N 1
ATOM 889 C CA . LEU A 1 115 ? -13.305 -14.469 -1.277 1 94.5 115 LEU A CA 1
ATOM 890 C C . LEU A 1 115 ? -14.062 -14.523 -2.602 1 94.5 115 LEU A C 1
ATOM 892 O O . LEU A 1 115 ? -13.445 -14.547 -3.67 1 94.5 115 LEU A O 1
ATOM 896 N N . ASP A 1 116 ? -15.344 -14.469 -2.475 1 92.94 116 ASP A N 1
ATOM 897 C CA . ASP A 1 116 ? -16.188 -14.344 -3.664 1 92.94 116 ASP A CA 1
ATOM 898 C C . ASP A 1 116 ? -16.453 -12.883 -3.994 1 92.94 116 ASP A C 1
ATOM 900 O O . ASP A 1 116 ? -17.5 -12.336 -3.627 1 92.94 116 ASP A O 1
ATOM 904 N N . ILE A 1 117 ? -15.523 -12.219 -4.609 1 90.44 117 ILE A N 1
ATOM 905 C CA . ILE A 1 117 ? -15.586 -10.805 -4.961 1 90.44 117 ILE A CA 1
ATOM 906 C C . ILE A 1 117 ? -15.312 -10.633 -6.453 1 90.44 117 ILE A C 1
ATOM 908 O O . ILE A 1 117 ? -14.727 -11.516 -7.09 1 90.44 117 ILE A O 1
ATOM 912 N N . PRO A 1 118 ? -15.781 -9.461 -6.938 1 84.5 118 PRO A N 1
ATOM 913 C CA . PRO A 1 118 ? -15.492 -9.211 -8.352 1 84.5 118 PRO A CA 1
ATOM 914 C C . PRO A 1 118 ? -13.992 -9.117 -8.641 1 84.5 118 PRO A C 1
ATOM 916 O O . PRO A 1 118 ? -13.195 -8.906 -7.723 1 84.5 118 PRO A O 1
ATOM 919 N N . ASN A 1 119 ? -13.664 -9.227 -9.898 1 72.94 119 ASN A N 1
ATOM 920 C CA . ASN A 1 119 ? -12.297 -9.422 -10.359 1 72.94 119 ASN A CA 1
ATOM 921 C C . ASN A 1 119 ? -11.555 -8.094 -10.484 1 72.94 119 ASN A C 1
ATOM 923 O O . ASN A 1 119 ? -11.086 -7.746 -11.57 1 72.94 119 ASN A O 1
ATOM 927 N N . ALA A 1 120 ? -11.367 -7.492 -9.453 1 80.62 120 ALA A N 1
ATOM 928 C CA . ALA A 1 120 ? -10.531 -6.301 -9.555 1 80.62 120 ALA A CA 1
ATOM 929 C C . ALA A 1 120 ? -9.055 -6.672 -9.648 1 80.62 120 ALA A C 1
ATOM 931 O O . ALA A 1 120 ? -8.25 -5.898 -10.164 1 80.62 120 ALA A O 1
ATOM 932 N N . PHE A 1 121 ? -8.758 -7.801 -9.227 1 91.62 121 PHE A N 1
ATOM 933 C CA . PHE A 1 121 ? -7.434 -8.406 -9.289 1 91.62 121 PHE A CA 1
ATOM 934 C C . PHE A 1 121 ? -7.539 -9.93 -9.336 1 91.62 121 PHE A C 1
ATOM 936 O O . PHE A 1 121 ? -8.578 -10.5 -8.992 1 91.62 121 PHE A O 1
ATOM 943 N N . SER A 1 122 ? -6.465 -10.523 -9.828 1 94.5 122 SER A N 1
ATOM 944 C CA . SER A 1 122 ? -6.426 -11.984 -9.82 1 94.5 122 SER A CA 1
ATOM 945 C C . SER A 1 122 ? -5.996 -12.523 -8.461 1 94.5 122 SER A C 1
ATOM 947 O O . SER A 1 122 ? -6.516 -13.531 -7.996 1 94.5 122 SER A O 1
ATOM 949 N N . LEU A 1 123 ? -5.043 -11.898 -7.867 1 96.06 123 LEU A N 1
ATOM 950 C CA . LEU A 1 123 ? -4.578 -12.102 -6.5 1 96.06 123 LEU A CA 1
ATOM 951 C C . LEU A 1 123 ? -4.219 -10.781 -5.84 1 96.06 123 LEU A C 1
ATOM 953 O O . LEU A 1 123 ? -3.873 -9.812 -6.523 1 96.06 123 LEU A O 1
ATOM 957 N N . LEU A 1 124 ? -4.367 -10.734 -4.605 1 96.88 124 LEU A N 1
ATOM 958 C CA . LEU A 1 124 ? -3.871 -9.609 -3.818 1 96.88 124 LEU A CA 1
ATOM 959 C C . LEU A 1 124 ? -2.822 -10.07 -2.811 1 96.88 124 LEU A C 1
ATOM 961 O O . LEU A 1 124 ? -3.09 -10.953 -1.993 1 96.88 124 LEU A O 1
ATOM 965 N N . LEU A 1 125 ? -1.672 -9.562 -2.98 1 98.25 125 LEU A N 1
ATOM 966 C CA . LEU A 1 125 ? -0.617 -9.781 -1.997 1 98.25 125 LEU A CA 1
ATOM 967 C C . LEU A 1 125 ? -0.521 -8.602 -1.035 1 98.25 125 LEU A C 1
ATOM 969 O O . LEU A 1 125 ? -0.089 -7.512 -1.423 1 98.25 125 LEU A O 1
ATOM 973 N N . GLY A 1 126 ? -0.937 -8.852 0.221 1 98.31 126 GLY A N 1
ATOM 974 C CA . GLY A 1 126 ? -0.891 -7.848 1.271 1 98.31 126 GLY A CA 1
ATOM 975 C C . GLY A 1 126 ? 0.344 -7.953 2.145 1 98.31 126 GLY A C 1
ATOM 976 O O . GLY A 1 126 ? 1.345 -8.555 1.744 1 98.31 126 GLY A O 1
ATOM 977 N N . ARG A 1 127 ? 0.208 -7.391 3.303 1 98.44 127 ARG A N 1
ATOM 978 C CA . ARG A 1 127 ? 1.334 -7.246 4.219 1 98.44 127 ARG A CA 1
ATOM 979 C C . ARG A 1 127 ? 1.879 -8.609 4.633 1 98.44 127 ARG A C 1
ATOM 981 O O . ARG A 1 127 ? 3.09 -8.781 4.793 1 98.44 127 ARG A O 1
ATOM 988 N N . PRO A 1 128 ? 1.096 -9.617 4.801 1 97.94 128 PRO A N 1
ATOM 989 C CA . PRO A 1 128 ? 1.683 -10.898 5.191 1 97.94 128 PRO A CA 1
ATOM 990 C C . PRO A 1 128 ? 2.73 -11.398 4.199 1 97.94 128 PRO A C 1
ATOM 992 O O . PRO A 1 128 ? 3.803 -11.852 4.602 1 97.94 128 PRO A O 1
ATOM 995 N N . TRP A 1 129 ? 2.418 -11.273 2.967 1 98.38 129 TRP A N 1
ATOM 996 C CA . TRP A 1 129 ? 3.418 -11.703 1.992 1 98.38 129 TRP 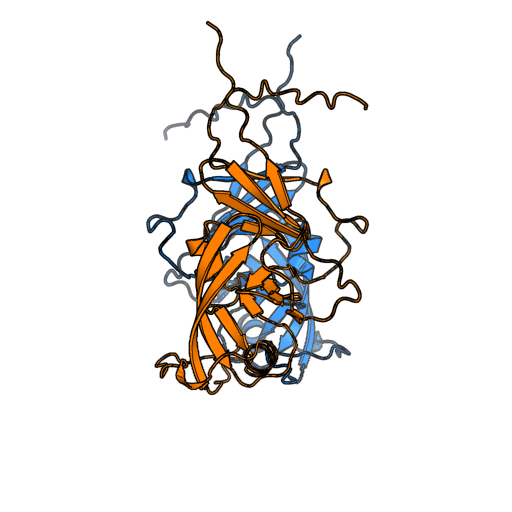A CA 1
ATOM 997 C C . TRP A 1 129 ? 4.531 -10.664 1.868 1 98.38 129 TRP A C 1
ATOM 999 O O . TRP A 1 129 ? 5.711 -11.016 1.813 1 98.38 129 TRP A O 1
ATOM 1009 N N . ILE A 1 130 ? 4.18 -9.438 1.777 1 98.56 130 ILE A N 1
ATOM 1010 C CA . ILE A 1 130 ? 5.148 -8.359 1.608 1 98.56 130 ILE A CA 1
ATOM 1011 C C . ILE A 1 130 ? 6.223 -8.461 2.688 1 98.56 130 ILE A C 1
ATOM 1013 O O . ILE A 1 130 ? 7.418 -8.359 2.395 1 98.56 130 ILE A O 1
ATOM 1017 N N . HIS A 1 131 ? 5.801 -8.688 3.887 1 98.25 131 HIS A N 1
ATOM 1018 C CA . HIS A 1 131 ? 6.742 -8.742 5 1 98.25 131 HIS A CA 1
ATOM 1019 C C . HIS A 1 131 ? 7.52 -10.055 5.004 1 98.25 131 HIS A C 1
ATOM 1021 O O . HIS A 1 131 ? 8.734 -10.055 5.215 1 98.25 131 HIS A O 1
ATOM 1027 N N . ALA A 1 132 ? 6.859 -11.109 4.727 1 96.94 132 ALA A N 1
ATOM 1028 C CA . ALA A 1 132 ? 7.527 -12.414 4.711 1 96.94 132 ALA A CA 1
ATOM 1029 C C . ALA A 1 132 ? 8.602 -12.461 3.627 1 96.94 132 ALA A C 1
ATOM 1031 O O . ALA A 1 132 ? 9.656 -13.078 3.816 1 96.94 132 ALA A O 1
ATOM 1032 N N . ALA A 1 133 ? 8.352 -11.828 2.514 1 96.38 133 ALA A N 1
ATOM 1033 C CA . ALA A 1 133 ? 9.281 -11.82 1.386 1 96.38 133 ALA A CA 1
ATOM 1034 C C . ALA A 1 133 ? 10.398 -10.805 1.604 1 96.38 133 ALA A C 1
ATOM 1036 O O . ALA A 1 133 ? 11.367 -10.766 0.845 1 96.38 133 ALA A O 1
ATOM 1037 N N . GLY A 1 134 ? 10.172 -9.961 2.639 1 96.38 134 GLY A N 1
ATOM 1038 C CA . GLY A 1 134 ? 11.102 -8.859 2.785 1 96.38 134 GLY A CA 1
ATOM 1039 C C . GLY A 1 134 ? 11.016 -7.848 1.654 1 96.38 134 GLY A C 1
ATOM 1040 O O . GLY A 1 134 ? 12.023 -7.254 1.267 1 96.38 134 GLY A O 1
ATOM 1041 N N . ALA A 1 135 ? 9.883 -7.672 1.149 1 97.25 135 ALA A N 1
ATOM 1042 C CA . ALA A 1 135 ? 9.719 -6.883 -0.068 1 97.25 135 ALA A CA 1
ATOM 1043 C C . ALA A 1 135 ? 9.383 -5.43 0.262 1 97.25 135 ALA A C 1
ATOM 1045 O O . ALA A 1 135 ? 8.742 -5.148 1.279 1 97.25 135 ALA A O 1
ATOM 1046 N N . VAL A 1 136 ? 9.836 -4.566 -0.55 1 97.88 136 VAL A N 1
ATOM 1047 C CA . VAL A 1 136 ? 9.438 -3.162 -0.531 1 97.88 136 VAL A CA 1
ATOM 1048 C C . VAL A 1 136 ? 8.812 -2.781 -1.871 1 97.88 136 VAL A C 1
ATOM 1050 O O . VAL A 1 136 ? 9.5 -2.732 -2.893 1 97.88 136 VAL A O 1
ATOM 1053 N N . PRO A 1 137 ? 7.539 -2.549 -1.845 1 98.5 137 PRO A N 1
ATOM 1054 C CA . PRO A 1 137 ? 6.883 -2.094 -3.072 1 98.5 137 PRO A CA 1
ATOM 1055 C C . PRO A 1 137 ? 6.961 -0.58 -3.258 1 98.5 137 PRO A C 1
ATOM 1057 O O . PRO A 1 137 ? 6.988 0.165 -2.273 1 98.5 137 PRO A O 1
ATOM 1060 N N . SER A 1 138 ? 7.027 -0.165 -4.477 1 98 138 SER A N 1
ATOM 1061 C CA . SER A 1 138 ? 6.828 1.23 -4.852 1 98 138 SER A CA 1
ATOM 1062 C C . SER A 1 138 ? 5.848 1.355 -6.012 1 98 138 SER A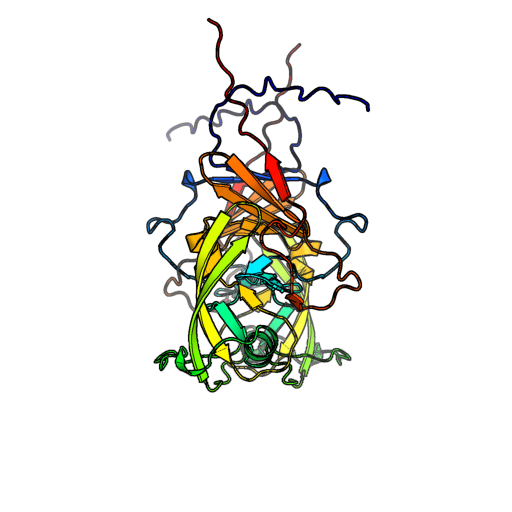 C 1
ATOM 1064 O O . SER A 1 138 ? 6.211 1.133 -7.168 1 98 138 SER A O 1
ATOM 1066 N N . SER A 1 139 ? 4.66 1.74 -5.633 1 97.75 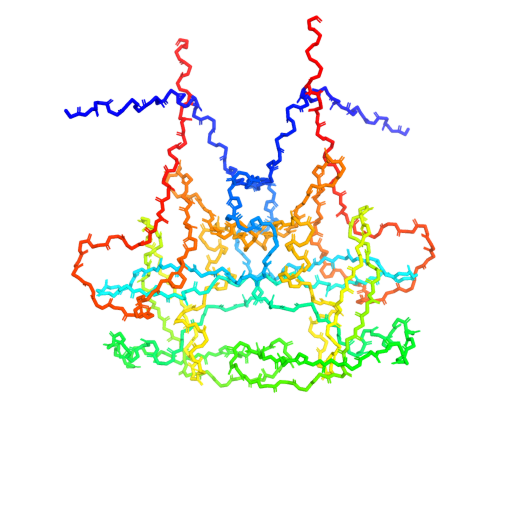139 SER A N 1
ATOM 1067 C CA . SER A 1 139 ? 3.684 1.979 -6.691 1 97.75 139 SER A CA 1
ATOM 1068 C C . SER A 1 139 ? 4.117 3.133 -7.594 1 97.75 139 SER A C 1
ATOM 1070 O O . SER A 1 139 ? 3.824 3.135 -8.789 1 97.75 139 SER A O 1
ATOM 1072 N N . LEU A 1 140 ? 4.844 4.016 -7.059 1 97.44 140 LEU A N 1
ATOM 1073 C CA . LEU A 1 140 ? 5.375 5.141 -7.82 1 97.44 140 LEU A CA 1
ATOM 1074 C C . LEU A 1 140 ? 6.301 4.652 -8.93 1 97.44 140 LEU A C 1
ATOM 1076 O O . LEU A 1 140 ? 6.156 5.055 -10.086 1 97.44 140 LEU A O 1
ATOM 1080 N N . HIS A 1 141 ? 7.129 3.76 -8.602 1 96.44 141 HIS A N 1
ATOM 1081 C CA . HIS A 1 141 ? 8.125 3.252 -9.539 1 96.44 141 HIS A CA 1
ATOM 1082 C C . HIS A 1 141 ? 7.602 2.045 -10.305 1 96.44 141 HIS A C 1
ATOM 1084 O O . HIS A 1 141 ? 8.266 1.539 -11.211 1 96.44 141 HIS A O 1
ATOM 1090 N N . GLN A 1 142 ? 6.469 1.571 -9.859 1 95.88 142 GLN A N 1
ATOM 1091 C CA . GLN A 1 142 ? 5.848 0.401 -10.477 1 95.88 142 GLN A CA 1
ATOM 1092 C C . GLN A 1 142 ? 6.777 -0.808 -10.422 1 95.88 142 GLN A C 1
ATOM 1094 O O . GLN A 1 142 ? 7 -1.476 -11.43 1 95.88 142 GLN A O 1
ATOM 1099 N N . ARG A 1 143 ? 7.254 -1.043 -9.109 1 95 143 ARG A N 1
ATOM 1100 C CA . ARG A 1 143 ? 8.18 -2.143 -8.867 1 95 143 ARG A CA 1
ATOM 1101 C C . ARG A 1 143 ? 8.078 -2.65 -7.434 1 95 143 ARG A C 1
ATOM 1103 O O . ARG A 1 143 ? 7.676 -1.906 -6.535 1 95 143 ARG A O 1
ATOM 1110 N N . ILE A 1 144 ? 8.422 -3.891 -7.324 1 96.75 144 ILE A N 1
ATOM 1111 C CA . ILE A 1 144 ? 8.672 -4.457 -6 1 96.75 144 ILE A CA 1
ATOM 1112 C C . ILE A 1 144 ? 10.094 -5.02 -5.941 1 96.75 144 ILE A C 1
ATOM 1114 O O . ILE A 1 144 ? 10.578 -5.613 -6.91 1 96.75 144 ILE A O 1
ATOM 1118 N N . LYS A 1 145 ? 10.75 -4.785 -4.84 1 95 145 LYS A N 1
ATOM 1119 C CA . LYS A 1 145 ? 12.117 -5.266 -4.664 1 95 145 LYS A CA 1
ATOM 1120 C C . LYS A 1 145 ? 12.258 -6.074 -3.377 1 95 145 LYS A C 1
ATOM 1122 O O . LYS A 1 145 ? 11.656 -5.734 -2.355 1 95 145 LYS A O 1
ATOM 1127 N N . PHE A 1 146 ? 13.047 -7.074 -3.41 1 94.94 146 PHE A N 1
ATOM 1128 C CA . PHE A 1 146 ? 13.406 -7.852 -2.23 1 94.94 146 PHE A CA 1
ATOM 1129 C C . PHE A 1 146 ? 14.742 -8.555 -2.432 1 94.94 146 PHE A C 1
ATOM 1131 O O . PHE A 1 146 ? 15.258 -8.602 -3.549 1 94.94 146 PHE A O 1
ATOM 1138 N N . ILE A 1 147 ? 15.266 -9 -1.345 1 91.69 147 ILE A N 1
ATOM 1139 C CA . ILE A 1 147 ? 16.547 -9.695 -1.375 1 91.69 147 ILE A CA 1
ATOM 1140 C C . ILE A 1 147 ? 16.328 -11.188 -1.148 1 91.69 147 ILE A C 1
ATOM 1142 O O . ILE A 1 147 ? 15.672 -11.586 -0.19 1 91.69 147 ILE A O 1
ATOM 1146 N N . ALA A 1 148 ? 16.766 -11.922 -2.051 1 88.56 148 ALA A N 1
ATOM 1147 C CA . ALA A 1 148 ? 16.734 -13.375 -1.938 1 88.56 148 ALA A CA 1
ATOM 1148 C C . ALA A 1 148 ? 18.078 -13.977 -2.344 1 88.56 148 ALA A C 1
ATOM 1150 O O . ALA A 1 148 ? 18.656 -13.609 -3.377 1 88.56 148 ALA A O 1
ATOM 1151 N N . GLU A 1 149 ? 18.594 -14.875 -1.478 1 84.5 149 GLU A N 1
ATOM 1152 C CA . GLU A 1 149 ? 19.891 -15.5 -1.733 1 84.5 149 GLU A CA 1
ATOM 1153 C C . GLU A 1 149 ? 20.969 -14.453 -2.01 1 84.5 149 GLU A C 1
ATOM 1155 O O . GLU A 1 149 ? 21.703 -14.555 -2.994 1 84.5 149 GLU A O 1
ATOM 1160 N N . ASP A 1 150 ? 20.875 -13.414 -1.357 1 80.19 150 ASP A N 1
ATOM 1161 C CA . ASP A 1 150 ? 21.859 -12.336 -1.357 1 80.19 150 ASP A CA 1
ATOM 1162 C C . ASP A 1 150 ? 21.828 -11.57 -2.678 1 80.19 150 ASP A C 1
ATOM 1164 O O . ASP A 1 150 ? 22.844 -10.984 -3.076 1 80.19 150 ASP A O 1
ATOM 1168 N N . ARG A 1 151 ? 20.781 -11.695 -3.322 1 84.5 151 ARG A N 1
ATOM 1169 C CA . ARG A 1 151 ? 20.594 -10.945 -4.559 1 84.5 151 ARG A CA 1
ATOM 1170 C C . ARG A 1 151 ? 19.391 -10.023 -4.473 1 84.5 151 ARG A C 1
ATOM 1172 O O . ARG A 1 151 ? 18.344 -10.406 -3.918 1 84.5 151 ARG A O 1
ATOM 1179 N N . LEU A 1 152 ? 19.562 -8.828 -4.984 1 89.69 152 LEU A N 1
ATOM 1180 C CA . LEU A 1 152 ? 18.422 -7.914 -5.117 1 89.69 152 LEU A CA 1
ATOM 1181 C C . LEU A 1 152 ? 17.547 -8.312 -6.301 1 89.69 152 LEU A C 1
ATOM 1183 O O . LEU A 1 152 ? 18.031 -8.375 -7.438 1 89.69 152 LEU A O 1
ATOM 1187 N N . ILE A 1 153 ? 16.391 -8.641 -6.059 1 91.69 153 ILE A N 1
ATOM 1188 C CA . ILE A 1 153 ? 15.398 -8.977 -7.078 1 91.69 153 ILE A CA 1
ATOM 1189 C C . ILE A 1 153 ? 14.445 -7.801 -7.281 1 91.69 153 ILE A C 1
ATOM 1191 O O . ILE A 1 153 ? 13.906 -7.254 -6.312 1 91.69 153 ILE A O 1
ATOM 1195 N N . THR A 1 154 ? 14.336 -7.379 -8.508 1 92.81 154 THR A N 1
ATOM 1196 C CA . THR A 1 154 ? 13.383 -6.344 -8.891 1 92.81 154 THR A CA 1
ATOM 1197 C C . THR A 1 154 ? 12.336 -6.902 -9.852 1 92.81 154 THR A C 1
ATOM 1199 O O . THR A 1 154 ? 12.68 -7.43 -10.914 1 92.81 154 THR A O 1
ATOM 1202 N N . VAL A 1 155 ? 11.117 -6.82 -9.43 1 93.12 155 VAL A N 1
ATOM 1203 C CA . VAL A 1 155 ? 10 -7.227 -10.281 1 93.12 155 VAL A CA 1
ATOM 1204 C C . VAL A 1 155 ? 9.219 -5.992 -10.727 1 93.12 155 VAL A C 1
ATOM 1206 O O . VAL A 1 155 ? 8.836 -5.16 -9.898 1 93.12 155 VAL A O 1
ATOM 1209 N N . LYS A 1 156 ? 8.984 -5.867 -12.008 1 90.69 156 LYS A N 1
ATOM 1210 C CA . LYS A 1 156 ? 8.297 -4.711 -12.578 1 90.69 156 LYS A CA 1
ATOM 1211 C C . LYS A 1 156 ? 6.824 -5.02 -12.844 1 90.69 156 LYS A C 1
ATOM 1213 O O . LYS A 1 156 ? 6.438 -6.184 -12.938 1 90.69 156 LYS A O 1
ATOM 1218 N N . ASP A 1 157 ? 6.152 -3.844 -12.828 1 84.75 157 ASP A N 1
ATOM 1219 C CA . ASP A 1 157 ? 4.738 -3.975 -13.156 1 84.75 157 ASP A CA 1
ATOM 1220 C C . ASP A 1 157 ? 4.555 -4.613 -14.531 1 84.75 157 ASP A C 1
ATOM 1222 O O . ASP A 1 157 ? 5.488 -4.652 -15.336 1 84.75 157 ASP A O 1
ATOM 1226 N N . SER A 1 158 ? 3.504 -5.301 -14.57 1 67 158 SER A N 1
ATOM 1227 C CA . SER A 1 158 ? 3.086 -5.816 -15.867 1 67 158 SER A CA 1
ATOM 1228 C C . SER A 1 158 ? 2.09 -4.879 -16.547 1 67 158 SER A C 1
ATOM 1230 O O . SER A 1 158 ? 1.186 -4.355 -15.891 1 67 158 SER A O 1
ATOM 1232 N N . GLU A 1 159 ? 2.572 -4.145 -17.578 1 56.47 159 GLU A N 1
ATOM 1233 C CA . GLU A 1 159 ? 1.573 -3.367 -18.297 1 56.47 159 GLU A CA 1
ATOM 1234 C C . GLU A 1 159 ? 0.346 -4.215 -18.625 1 56.47 159 GLU A C 1
ATOM 1236 O O . GLU A 1 159 ? 0.458 -5.422 -18.844 1 56.47 159 GLU A O 1
ATOM 1241 N N . PRO A 1 160 ? -0.806 -3.648 -18.016 1 49.38 160 PRO A N 1
ATOM 1242 C CA . PRO A 1 160 ? -2.014 -4.387 -18.406 1 49.38 160 PRO A CA 1
ATOM 1243 C C . PRO A 1 160 ? -1.927 -4.973 -19.812 1 49.38 160 PRO A C 1
ATOM 1245 O O . PRO A 1 160 ? -2.061 -4.246 -20.797 1 49.38 160 PRO A O 1
ATOM 1248 N N . VAL A 1 161 ? -0.807 -5.293 -20.203 1 43.59 161 VAL A N 1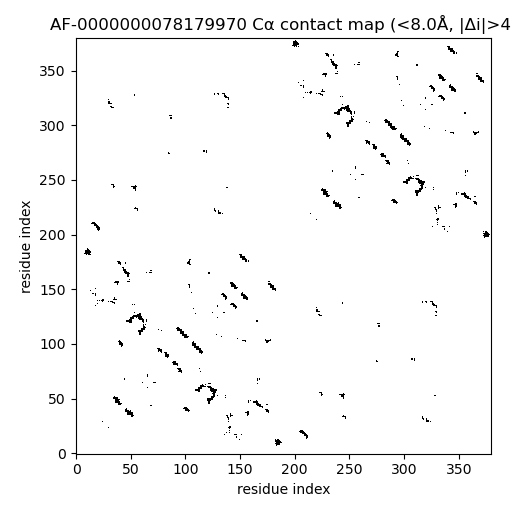
ATOM 1249 C CA . VAL A 1 161 ? -0.924 -5.852 -21.547 1 43.59 161 VAL A CA 1
ATOM 1250 C C . VAL A 1 161 ? -2.049 -6.883 -21.594 1 43.59 161 VAL A C 1
ATOM 1252 O O . VAL A 1 161 ? -2.428 -7.43 -20.547 1 43.59 161 VAL A O 1
ATOM 1255 N N . ASP A 1 162 ? -2.527 -7.133 -22.875 1 48.31 162 ASP A N 1
ATOM 1256 C CA . ASP A 1 162 ? -3.564 -7.977 -23.469 1 48.31 162 ASP A CA 1
ATOM 1257 C C . ASP A 1 162 ? -3.508 -9.391 -22.891 1 48.31 162 ASP A C 1
ATOM 1259 O O . ASP A 1 162 ? -4.039 -10.328 -23.5 1 48.31 162 ASP A O 1
ATOM 1263 N N . LEU A 1 163 ? -2.725 -9.594 -22 1 51.16 163 LEU A N 1
ATOM 1264 C CA . LEU A 1 163 ? -2.799 -11.008 -21.672 1 51.16 163 LEU A CA 1
ATOM 1265 C C . LEU A 1 163 ? -3.975 -11.281 -20.734 1 51.16 163 LEU A C 1
ATOM 1267 O O . LEU A 1 163 ? -4.383 -10.406 -19.969 1 51.16 163 LEU A O 1
ATOM 1271 N N . PRO A 1 164 ? -4.539 -12.312 -21.078 1 61.78 164 PRO A N 1
ATOM 1272 C CA . PRO A 1 164 ? -5.531 -12.781 -20.109 1 61.78 164 PRO A CA 1
ATOM 1273 C C . PRO A 1 164 ? -5.008 -12.75 -18.672 1 61.78 164 PRO A C 1
ATOM 1275 O O . PRO A 1 164 ? -3.807 -12.906 -18.438 1 61.78 164 PRO A O 1
ATOM 1278 N N . ASN A 1 165 ? -5.781 -12.336 -17.688 1 75.5 165 ASN A N 1
ATOM 1279 C CA . ASN A 1 165 ? -5.402 -12.25 -16.281 1 75.5 165 ASN A CA 1
ATOM 1280 C C . ASN A 1 165 ? -4.781 -13.555 -15.789 1 75.5 165 ASN A C 1
ATOM 1282 O O . ASN A 1 165 ? -3.844 -13.531 -14.992 1 75.5 165 ASN A O 1
ATOM 1286 N N . ILE A 1 166 ? -5.227 -14.664 -16.484 1 85.5 166 ILE A N 1
ATOM 1287 C CA . ILE A 1 166 ? -4.711 -15.977 -16.094 1 85.5 166 ILE A CA 1
ATOM 1288 C C . ILE A 1 166 ? -4.523 -16.844 -17.344 1 85.5 166 ILE A C 1
ATOM 1290 O O . ILE A 1 166 ? -5.438 -16.969 -18.156 1 85.5 166 ILE A O 1
ATOM 1294 N N . CYS A 1 167 ? -3.363 -17.375 -17.578 1 84.12 167 CYS A N 1
ATOM 1295 C CA . CYS A 1 167 ? -3.1 -18.219 -18.734 1 84.12 167 CYS A CA 1
ATOM 1296 C C . CYS A 1 167 ? -2.307 -19.453 -18.344 1 84.12 167 CYS A C 1
ATOM 1298 O O . CYS A 1 167 ? -1.33 -19.359 -17.609 1 84.12 167 CYS A O 1
ATOM 1300 N N . ALA A 1 168 ? -2.771 -20.547 -18.906 1 80.81 168 ALA A N 1
ATOM 1301 C CA . ALA A 1 168 ? -2.053 -21.797 -18.672 1 80.81 168 ALA A CA 1
ATOM 1302 C C . ALA A 1 168 ? -0.738 -21.828 -19.453 1 80.81 168 ALA A C 1
ATOM 1304 O O . ALA A 1 168 ? -0.669 -21.344 -20.594 1 80.81 168 ALA A O 1
ATOM 1305 N N . VAL A 1 169 ? 0.296 -22.125 -18.75 1 76.19 169 VAL A N 1
ATOM 1306 C CA . VAL A 1 169 ? 1.576 -22.188 -19.438 1 76.19 169 VAL A CA 1
ATOM 1307 C C . VAL A 1 169 ? 2.242 -23.547 -19.172 1 76.19 169 VAL A C 1
ATOM 1309 O O . VAL A 1 169 ? 1.893 -24.234 -18.219 1 76.19 169 VAL A O 1
ATOM 1312 N N . THR A 1 170 ? 3.164 -23.891 -20.125 1 66.56 170 THR A N 1
ATOM 1313 C CA . THR A 1 170 ? 3.955 -25.094 -19.922 1 66.56 170 THR A CA 1
ATOM 1314 C C . THR A 1 170 ? 5.102 -24.844 -18.938 1 66.56 170 THR A C 1
ATOM 1316 O O . THR A 1 170 ? 5.465 -23.688 -18.688 1 66.56 170 THR A O 1
ATOM 1319 N N . GLU A 1 171 ? 5.574 -25.719 -18.094 1 60.38 171 GLU A N 1
ATOM 1320 C CA . GLU A 1 171 ? 6.453 -25.766 -16.938 1 60.38 171 GLU A CA 1
ATOM 1321 C C . GLU A 1 171 ? 7.617 -24.797 -17.094 1 60.38 171 GLU A C 1
ATOM 1323 O O . GLU A 1 171 ? 8.102 -24.234 -16.094 1 60.38 171 GLU A O 1
ATOM 1328 N N . GLU A 1 172 ? 8.086 -24.344 -18.234 1 57.69 172 GLU A N 1
ATOM 1329 C CA . GLU A 1 172 ? 9.406 -23.75 -18.359 1 57.69 172 GLU A CA 1
ATOM 1330 C C . GLU A 1 172 ? 9.328 -22.219 -18.344 1 57.69 172 GLU A C 1
ATOM 1332 O O . GLU A 1 172 ? 10.359 -21.547 -18.359 1 57.69 172 GLU A O 1
ATOM 1337 N N . THR A 1 173 ? 8.172 -21.641 -18.062 1 53.88 173 THR A N 1
ATOM 1338 C CA . THR A 1 173 ? 8.109 -20.203 -18.328 1 53.88 173 THR A CA 1
ATOM 1339 C C . THR A 1 173 ? 8.211 -19.406 -17.016 1 53.88 173 THR A C 1
ATOM 1341 O O . THR A 1 173 ? 7.52 -19.719 -16.047 1 53.88 173 THR A O 1
ATOM 1344 N N . THR A 1 174 ? 9.383 -18.766 -16.734 1 52.53 174 THR A N 1
ATOM 1345 C CA . THR A 1 174 ? 9.445 -17.812 -15.625 1 52.53 174 THR A CA 1
ATOM 1346 C C . THR A 1 174 ? 8.711 -16.531 -15.969 1 52.53 174 THR A C 1
ATOM 1348 O O . THR A 1 174 ? 9.047 -15.859 -16.953 1 52.53 174 THR A O 1
ATOM 1351 N N . PRO A 1 175 ? 7.605 -16.391 -15.211 1 50.56 175 PRO A N 1
ATOM 1352 C CA . PRO A 1 175 ? 6.789 -15.242 -15.641 1 50.56 175 PRO A CA 1
ATOM 1353 C C . PRO A 1 175 ? 7.34 -13.906 -15.141 1 50.56 175 PRO A C 1
ATOM 1355 O O . PRO A 1 175 ? 7.938 -13.844 -14.062 1 50.56 175 PRO A O 1
ATOM 1358 N N . GLY A 1 176 ? 7.043 -12.82 -15.922 1 52.47 176 GLY A N 1
ATOM 1359 C CA . GLY A 1 176 ? 7.258 -11.414 -15.602 1 52.47 176 GLY A CA 1
ATOM 1360 C C . GLY A 1 176 ? 8.711 -10.992 -15.727 1 52.47 176 GLY A C 1
ATOM 1361 O O . GLY A 1 176 ? 9.609 -11.828 -15.703 1 52.47 176 GLY A O 1
ATOM 1362 N N . ALA A 1 177 ? 8.867 -9.719 -16.016 1 55.53 177 ALA A N 1
ATOM 1363 C CA . ALA A 1 177 ? 10.211 -9.156 -16.125 1 55.53 177 ALA A CA 1
ATOM 1364 C C . ALA A 1 177 ? 10.805 -8.883 -14.742 1 55.53 177 ALA A C 1
ATOM 1366 O O . ALA A 1 177 ? 10.117 -8.375 -13.852 1 55.53 177 ALA A O 1
ATOM 1367 N N . TYR A 1 178 ? 11.797 -9.688 -14.492 1 59.5 178 TYR A N 1
ATOM 1368 C CA . TYR A 1 178 ? 12.531 -9.359 -13.273 1 59.5 178 TYR A CA 1
ATOM 1369 C C . TYR A 1 178 ? 14.016 -9.156 -13.57 1 59.5 178 TYR A C 1
ATOM 1371 O O . TYR A 1 178 ? 14.508 -9.555 -14.625 1 59.5 178 TYR A O 1
ATOM 1379 N N . ILE A 1 179 ? 14.469 -8.188 -12.859 1 56.44 179 ILE A N 1
ATOM 1380 C CA . ILE A 1 179 ? 15.898 -7.902 -12.922 1 56.44 179 ILE A CA 1
ATOM 1381 C C . ILE A 1 179 ? 16.578 -8.453 -11.672 1 56.44 179 ILE A C 1
ATOM 1383 O O . ILE A 1 179 ? 16.078 -8.281 -10.555 1 56.44 179 ILE A O 1
ATOM 1387 N N . LEU A 1 180 ? 17.469 -9.344 -12.047 1 51.47 180 LEU A N 1
ATOM 1388 C CA . LEU A 1 180 ? 18.328 -9.805 -10.969 1 51.47 180 LEU A CA 1
ATOM 1389 C C . LEU A 1 180 ? 19.578 -8.938 -10.859 1 51.47 180 LEU A C 1
ATOM 1391 O O . LEU A 1 180 ? 20.25 -8.688 -11.867 1 51.47 180 LEU A O 1
ATOM 1395 N N . LEU A 1 181 ? 19.578 -8.125 -10 1 43 181 LEU A N 1
ATOM 1396 C CA . LEU A 1 181 ? 20.844 -7.418 -9.805 1 43 181 LEU A CA 1
ATOM 1397 C C . LEU A 1 181 ? 21.719 -8.148 -8.797 1 43 181 LEU A C 1
ATOM 1399 O O . LEU A 1 181 ? 21.266 -8.492 -7.703 1 43 181 LEU A O 1
ATOM 1403 N N . ALA A 1 182 ? 22.688 -8.906 -9.539 1 40.28 182 ALA A N 1
ATOM 1404 C CA . ALA A 1 182 ? 23.688 -9.555 -8.68 1 40.28 182 ALA A CA 1
ATOM 1405 C C . ALA A 1 182 ? 24.344 -8.547 -7.742 1 40.28 182 ALA A C 1
ATOM 1407 O O . ALA A 1 182 ? 24.547 -7.387 -8.109 1 40.28 182 ALA A O 1
ATOM 1408 N N . GLN A 1 183 ? 24.234 -8.812 -6.527 1 40.94 183 GLN A N 1
ATOM 1409 C CA . GLN A 1 183 ? 25.047 -7.996 -5.625 1 40.94 183 GLN A CA 1
ATOM 1410 C C . GLN A 1 183 ? 26.516 -8.055 -5.992 1 40.94 183 GLN A C 1
ATOM 1412 O O . GLN A 1 183 ? 27.078 -9.133 -6.18 1 40.94 183 GLN A O 1
ATOM 1417 N N . GLU A 1 184 ? 27.047 -7.25 -6.762 1 33.59 184 GLU A N 1
ATOM 1418 C CA . GLU A 1 184 ? 28.484 -7.227 -7.035 1 33.59 184 GLU A CA 1
ATOM 1419 C C . GLU A 1 184 ? 29.297 -7.379 -5.754 1 33.59 184 GLU A C 1
ATOM 1421 O O . GLU A 1 184 ? 29.141 -6.598 -4.812 1 33.59 184 GLU A O 1
ATOM 1426 N N . ASN A 1 185 ? 29.703 -8.586 -5.48 1 34.31 185 ASN A N 1
ATOM 1427 C CA . ASN A 1 185 ? 30.797 -8.812 -4.551 1 34.31 185 ASN A CA 1
ATOM 1428 C C . ASN A 1 185 ? 32.062 -8.039 -4.953 1 34.31 185 ASN A C 1
ATOM 1430 O O . ASN A 1 185 ? 32.562 -8.227 -6.051 1 34.31 185 ASN A O 1
ATOM 1434 N N . GLU A 1 186 ? 32.25 -6.887 -4.609 1 33.22 186 GLU A N 1
ATOM 1435 C CA . GLU A 1 186 ? 33.625 -6.336 -4.648 1 33.22 186 GLU A CA 1
ATOM 1436 C C . GLU A 1 186 ? 34.625 -7.301 -4.027 1 33.22 186 GLU A C 1
ATOM 1438 O O . GLU A 1 186 ? 34.594 -7.551 -2.822 1 33.22 186 GLU A O 1
ATOM 1443 N N . GLU A 1 187 ? 35.094 -8.336 -4.555 1 30.92 187 GLU A N 1
ATOM 1444 C CA . GLU A 1 187 ? 36.438 -8.891 -4.316 1 30.92 187 GLU A CA 1
ATOM 1445 C C . GLU A 1 187 ? 37.5 -7.797 -4.324 1 30.92 187 GLU A C 1
ATOM 1447 O O . GLU A 1 187 ? 37.656 -7.082 -5.316 1 30.92 187 GLU A O 1
ATOM 1452 N N . LEU A 1 188 ? 37.969 -7.258 -3.127 1 26.77 188 LEU A N 1
ATOM 1453 C CA . LEU A 1 188 ? 39.281 -6.715 -2.82 1 26.77 188 LEU A CA 1
ATOM 1454 C C . LEU A 1 188 ? 40.375 -7.664 -3.285 1 26.77 188 LEU A C 1
ATOM 1456 O O . LEU A 1 188 ? 40.5 -8.773 -2.766 1 26.77 188 LEU A O 1
ATOM 1460 N N . ASN A 1 189 ? 40.656 -7.805 -4.426 1 28.17 189 ASN A N 1
ATOM 1461 C CA . ASN A 1 189 ? 42.031 -8.141 -4.754 1 28.17 189 ASN A CA 1
ATOM 1462 C C . ASN A 1 189 ? 43 -7.18 -4.098 1 28.17 189 ASN A C 1
ATOM 1464 O O . ASN A 1 189 ? 43.062 -6 -4.457 1 28.17 189 ASN A O 1
ATOM 1468 N N . ASN A 1 190 ? 43.062 -7.145 -2.701 1 23.08 190 ASN A N 1
ATOM 1469 C CA . ASN A 1 190 ? 44.406 -7.16 -2.191 1 23.08 190 ASN A CA 1
ATOM 1470 C C . ASN A 1 190 ? 45.031 -8.555 -2.283 1 23.08 190 ASN A C 1
ATOM 1472 O O . ASN A 1 190 ? 44.344 -9.555 -2.045 1 23.08 190 ASN A O 1
ATOM 1476 N N . MET B 1 1 ? 28.062 20.719 28.125 1 21.53 1 MET B N 1
ATOM 1477 C CA . MET B 1 1 ? 27.031 20.562 27.094 1 21.53 1 MET B CA 1
ATOM 1478 C C . MET B 1 1 ? 27.594 19.812 25.891 1 21.53 1 MET B C 1
ATOM 1480 O O . MET B 1 1 ? 28.578 20.234 25.297 1 21.53 1 MET B O 1
ATOM 1484 N N . ALA B 1 2 ? 27.453 18.531 25.797 1 28.44 2 ALA B N 1
ATOM 1485 C CA . ALA B 1 2 ? 28.453 17.75 25.062 1 28.44 2 ALA B CA 1
ATOM 1486 C C . ALA B 1 2 ? 28.391 18.047 23.578 1 28.44 2 ALA B C 1
ATOM 1488 O O . ALA B 1 2 ? 27.312 18.078 22.984 1 28.44 2 ALA B O 1
ATOM 1489 N N . PRO B 1 3 ? 29.375 18.703 22.875 1 25.5 3 PRO B N 1
ATOM 1490 C CA . PRO B 1 3 ? 29.375 19.203 21.5 1 25.5 3 PRO B CA 1
ATOM 1491 C C . PRO B 1 3 ? 29.234 18.094 20.453 1 25.5 3 PRO B C 1
ATOM 1493 O O . PRO B 1 3 ? 29.906 17.078 20.547 1 25.5 3 PRO B O 1
ATOM 1496 N N . GLU B 1 4 ? 28 17.938 20 1 24.67 4 GLU B N 1
ATOM 1497 C CA . GLU B 1 4 ? 27.438 16.875 19.172 1 24.67 4 GLU B CA 1
ATOM 1498 C C . GLU B 1 4 ? 28.078 16.859 17.797 1 24.67 4 GLU B C 1
ATOM 1500 O O . GLU B 1 4 ? 28.125 17.891 17.109 1 24.67 4 GLU B O 1
ATOM 1505 N N . ARG B 1 5 ? 29.062 16.094 17.484 1 20.72 5 ARG B N 1
ATOM 1506 C CA . ARG B 1 5 ? 29.969 15.898 16.344 1 20.72 5 ARG B CA 1
ATOM 1507 C C . ARG B 1 5 ? 29.172 15.633 15.062 1 20.72 5 ARG B C 1
ATOM 1509 O O . ARG B 1 5 ? 28.484 14.625 14.953 1 20.72 5 ARG B O 1
ATOM 1516 N N . ILE B 1 6 ? 28.719 16.703 14.367 1 23.38 6 ILE B N 1
ATOM 1517 C CA . ILE B 1 6 ? 27.953 16.719 13.117 1 23.38 6 ILE B CA 1
ATOM 1518 C C . ILE B 1 6 ? 28.828 16.234 11.969 1 23.38 6 ILE B C 1
ATOM 1520 O O . ILE B 1 6 ? 29.812 16.891 11.602 1 23.38 6 ILE B O 1
ATOM 1524 N N . GLU B 1 7 ? 29.469 15.094 12.117 1 23.36 7 GLU B N 1
ATOM 1525 C CA . GLU B 1 7 ? 30.391 14.648 11.078 1 23.36 7 GLU B CA 1
ATOM 1526 C C . GLU B 1 7 ? 29.75 14.742 9.695 1 23.36 7 GLU B C 1
ATOM 1528 O O . GLU B 1 7 ? 28.766 14.07 9.422 1 23.36 7 GLU B O 1
ATOM 1533 N N . GLU B 1 8 ? 29.75 15.922 8.984 1 25.61 8 GLU B N 1
ATOM 1534 C CA . GLU B 1 8 ? 29.203 16.594 7.809 1 25.61 8 GLU B CA 1
ATOM 1535 C C . GLU B 1 8 ? 29.734 15.969 6.523 1 25.61 8 GLU B C 1
ATOM 1537 O O . GLU B 1 8 ? 29.156 16.156 5.453 1 25.61 8 GLU B O 1
ATOM 1542 N N . THR B 1 9 ? 30.734 15.297 6.504 1 24.67 9 THR B N 1
ATOM 1543 C CA . THR B 1 9 ? 31.484 15.453 5.254 1 24.67 9 THR B CA 1
ATOM 1544 C C . THR B 1 9 ? 30.734 14.789 4.098 1 24.67 9 THR B C 1
ATOM 1546 O O . THR B 1 9 ? 30.812 13.57 3.92 1 24.67 9 THR B O 1
ATOM 1549 N N . ILE B 1 10 ? 29.391 14.664 4.102 1 28.64 10 ILE B N 1
ATOM 1550 C CA . ILE B 1 10 ? 28.797 13.656 3.238 1 28.64 10 ILE B CA 1
ATOM 1551 C C . ILE B 1 10 ? 28.922 14.086 1.778 1 28.64 10 ILE B C 1
ATOM 1553 O O . ILE B 1 10 ? 28.484 15.172 1.404 1 28.64 10 ILE B O 1
ATOM 1557 N N . SER B 1 11 ? 29.844 13.922 0.951 1 28.78 11 SER B N 1
ATOM 1558 C CA . SER B 1 11 ? 30.125 14.125 -0.466 1 28.78 11 SER B CA 1
ATOM 1559 C C . SER B 1 11 ? 28.859 14.008 -1.306 1 28.78 11 SER B C 1
ATOM 1561 O O . SER B 1 11 ? 28.062 13.086 -1.114 1 28.78 11 SER B O 1
ATOM 1563 N N . SER B 1 12 ? 28.188 14.992 -1.997 1 32.53 12 SER B N 1
ATOM 1564 C CA . SER B 1 12 ? 26.875 15.508 -2.393 1 32.53 12 SER B CA 1
ATOM 1565 C C . SER B 1 12 ? 26.25 14.648 -3.488 1 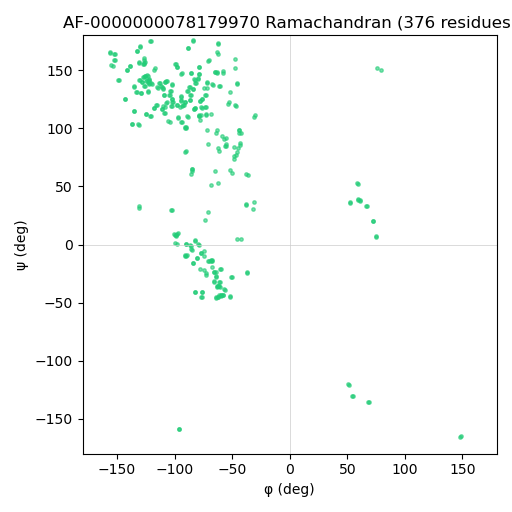32.53 12 SER B C 1
ATOM 1567 O O . SER B 1 12 ? 25.359 15.094 -4.203 1 32.53 12 SER B O 1
ATOM 1569 N N . ILE B 1 13 ? 26.766 13.68 -4.215 1 35.34 13 ILE B N 1
ATOM 1570 C CA . ILE B 1 13 ? 26.109 13.023 -5.348 1 35.34 13 ILE B CA 1
ATOM 1571 C C . ILE B 1 13 ? 24.656 12.742 -5.016 1 35.34 13 ILE B C 1
ATOM 1573 O O . ILE B 1 13 ? 24.344 12.031 -4.055 1 35.34 13 ILE B O 1
ATOM 1577 N N . PHE B 1 14 ? 23.672 13.672 -5.195 1 42.78 14 PHE B N 1
ATOM 1578 C CA . PHE B 1 14 ? 22.234 13.656 -4.988 1 42.78 14 PHE B CA 1
ATOM 1579 C C . PHE B 1 14 ? 21.656 12.289 -5.332 1 42.78 14 PHE B C 1
ATOM 1581 O O . PHE B 1 14 ? 21.672 11.875 -6.492 1 42.78 14 PHE B O 1
ATOM 1588 N N . SER B 1 15 ? 22.016 11.328 -4.758 1 53.41 15 SER B N 1
ATOM 1589 C CA . SER B 1 15 ? 21.391 10.062 -5.129 1 53.41 15 SER B CA 1
ATOM 1590 C C . SER B 1 15 ? 19.891 10.102 -4.867 1 53.41 15 SER B C 1
ATOM 1592 O O . SER B 1 15 ? 19.453 10.398 -3.756 1 53.41 15 SER B O 1
ATOM 1594 N N . ASN B 1 16 ? 19.016 10.719 -5.785 1 72.25 16 ASN B N 1
ATOM 1595 C CA . ASN B 1 16 ? 17.562 10.57 -5.82 1 72.25 16 ASN B CA 1
ATOM 1596 C C . ASN B 1 16 ? 17.125 9.148 -5.484 1 72.25 16 ASN B C 1
ATOM 1598 O O . ASN B 1 16 ? 16.172 8.633 -6.055 1 72.25 16 ASN B O 1
ATOM 1602 N N . ASN B 1 17 ? 18 8.711 -4.574 1 87.38 17 ASN B N 1
ATOM 1603 C CA . ASN B 1 17 ? 17.719 7.32 -4.23 1 87.38 17 ASN B CA 1
ATOM 1604 C C . ASN B 1 17 ? 17.031 7.203 -2.871 1 87.38 17 ASN B C 1
ATOM 1606 O O . ASN B 1 17 ? 17.422 7.883 -1.916 1 87.38 17 ASN B O 1
ATOM 1610 N N . ILE B 1 18 ? 16.047 6.578 -2.773 1 92.94 18 ILE B N 1
ATOM 1611 C CA . ILE B 1 18 ? 15.352 6.195 -1.548 1 92.94 18 ILE B CA 1
ATOM 1612 C C . ILE B 1 18 ? 15.656 4.734 -1.218 1 92.94 18 ILE B C 1
ATOM 1614 O O . ILE B 1 18 ? 15.477 3.85 -2.055 1 92.94 18 ILE B O 1
ATOM 1618 N N . SER B 1 19 ? 16.188 4.516 -0.032 1 93 19 SER B N 1
ATOM 1619 C CA . SER B 1 19 ? 16.609 3.156 0.287 1 93 19 SER B CA 1
ATOM 1620 C C . SER B 1 19 ? 16.078 2.717 1.646 1 93 19 SER B C 1
ATOM 1622 O O . SER B 1 19 ? 15.75 3.555 2.49 1 93 19 SER B O 1
ATOM 1624 N N . PHE B 1 20 ? 15.961 1.411 1.824 1 94.06 20 PHE B N 1
ATOM 1625 C CA . PHE B 1 20 ? 15.586 0.745 3.066 1 94.06 20 PHE B CA 1
ATOM 1626 C C . PHE B 1 20 ? 16.562 -0.373 3.396 1 94.06 20 PHE B C 1
ATOM 1628 O O . PHE B 1 20 ? 17.016 -1.093 2.506 1 94.06 20 PHE B O 1
ATOM 1635 N N . SER B 1 21 ? 16.875 -0.514 4.672 1 91.5 21 SER B N 1
ATOM 1636 C CA . SER B 1 21 ? 17.781 -1.569 5.094 1 91.5 21 SER B CA 1
ATOM 1637 C C . SER B 1 21 ? 17.234 -2.336 6.289 1 91.5 21 SER B C 1
ATOM 1639 O O . SER B 1 21 ? 16.312 -1.873 6.953 1 91.5 21 SER B O 1
ATOM 1641 N N . ASN B 1 22 ? 17.844 -3.459 6.547 1 90.75 22 ASN B N 1
ATOM 1642 C CA . ASN B 1 22 ? 17.406 -4.297 7.656 1 90.75 22 ASN B CA 1
ATOM 1643 C C . ASN B 1 22 ? 17.625 -3.607 9 1 90.75 22 ASN B C 1
ATOM 1645 O O . ASN B 1 22 ? 16.938 -3.922 9.984 1 90.75 22 ASN B O 1
ATOM 1649 N N . ASP B 1 23 ? 18.531 -2.693 9.055 1 89.19 23 ASP B N 1
ATOM 1650 C CA . ASP B 1 23 ? 18.797 -1.972 10.289 1 89.19 23 ASP B CA 1
ATOM 1651 C C . ASP B 1 23 ? 17.625 -1.064 10.664 1 89.19 23 ASP B C 1
ATOM 1653 O O . ASP B 1 23 ? 17.531 -0.599 11.797 1 89.19 23 ASP B O 1
ATOM 1657 N N . GLU B 1 24 ? 16.75 -0.883 9.711 1 91.38 24 GLU B N 1
ATOM 1658 C CA . GLU B 1 24 ? 15.617 0.018 9.938 1 91.38 24 GLU B CA 1
ATOM 1659 C C . GLU B 1 24 ? 14.359 -0.755 10.328 1 91.38 24 GLU B C 1
ATOM 1661 O O . GLU B 1 24 ? 13.305 -0.16 10.562 1 91.38 24 GLU B O 1
ATOM 1666 N N . LEU B 1 25 ? 14.469 -2.023 10.406 1 93.69 25 LEU B N 1
ATOM 1667 C CA . LEU B 1 25 ? 13.32 -2.83 10.805 1 93.69 25 LEU B CA 1
ATOM 1668 C C . LEU B 1 25 ? 12.906 -2.52 12.234 1 93.69 25 LEU B C 1
ATOM 1670 O O . LEU B 1 25 ? 13.75 -2.154 13.062 1 93.69 25 LEU B O 1
ATOM 1674 N N . PRO B 1 26 ? 11.641 -2.641 12.461 1 91.69 26 PRO B N 1
ATOM 1675 C CA . PRO B 1 26 ? 11.234 -2.516 13.867 1 91.69 26 PRO B CA 1
ATOM 1676 C C . PRO B 1 26 ? 11.844 -3.598 14.758 1 91.69 26 PRO B C 1
ATOM 1678 O O . PRO B 1 26 ? 12.531 -4.496 14.258 1 91.69 26 PRO B O 1
ATOM 1681 N N . SER B 1 27 ? 11.617 -3.42 15.992 1 89.25 27 SER B N 1
ATOM 1682 C CA . SER B 1 27 ? 12.234 -4.312 16.969 1 89.25 27 SER B CA 1
ATOM 1683 C C . SER B 1 27 ? 11.797 -5.758 16.75 1 89.25 27 SER B C 1
ATOM 1685 O O . SER B 1 27 ? 12.562 -6.688 17 1 89.25 27 SER B O 1
ATOM 1687 N N . GLU B 1 28 ? 10.609 -5.93 16.297 1 90.19 28 GLU B N 1
ATOM 1688 C CA . GLU B 1 28 ? 10.062 -7.266 16.062 1 90.19 28 GLU B CA 1
ATOM 1689 C C . GLU B 1 28 ? 10.578 -7.852 14.758 1 90.19 28 GLU B C 1
ATOM 1691 O O . GLU B 1 28 ? 10.273 -9 14.422 1 90.19 28 GLU B O 1
ATOM 1696 N N . GLY B 1 29 ? 11.406 -7.043 14.094 1 90.25 29 GLY B N 1
ATOM 1697 C CA . GLY B 1 29 ? 11.906 -7.512 12.812 1 90.25 29 GLY B CA 1
ATOM 1698 C C . GLY B 1 29 ? 10.836 -7.59 11.75 1 90.25 29 GLY B C 1
ATOM 1699 O O . GLY B 1 29 ? 10.008 -6.68 11.617 1 90.25 29 GLY B O 1
ATOM 1700 N N . TRP B 1 30 ? 10.867 -8.727 11 1 89.62 30 TRP B N 1
ATOM 1701 C CA . TRP B 1 30 ? 9.945 -8.875 9.875 1 89.62 30 TRP B CA 1
ATOM 1702 C C . TRP B 1 30 ? 8.641 -9.523 10.32 1 89.62 30 TRP B C 1
ATOM 1704 O O . TRP B 1 30 ? 7.676 -9.586 9.547 1 89.62 30 TRP B O 1
ATOM 1714 N N . ALA B 1 31 ? 8.688 -9.977 11.508 1 90.69 31 ALA B N 1
ATOM 1715 C CA . ALA B 1 31 ? 7.574 -10.812 11.938 1 90.69 31 ALA B CA 1
ATOM 1716 C C . ALA B 1 31 ? 6.414 -9.961 12.445 1 90.69 31 ALA B C 1
ATOM 1718 O O . ALA B 1 31 ? 6.051 -10.031 13.625 1 90.69 31 ALA B O 1
ATOM 1719 N N . HIS B 1 32 ? 5.812 -9.188 11.633 1 93.56 32 HIS B N 1
ATOM 1720 C CA . HIS B 1 32 ? 4.613 -8.406 11.922 1 93.56 32 HIS B CA 1
ATOM 1721 C C . HIS B 1 32 ? 3.799 -8.156 10.656 1 93.56 32 HIS B C 1
ATOM 1723 O O . HIS B 1 32 ? 4.281 -8.391 9.547 1 93.56 32 HIS B O 1
ATOM 1729 N N . SER B 1 33 ? 2.617 -7.773 10.797 1 93.5 33 SER B N 1
ATOM 1730 C CA . SER B 1 33 ? 1.755 -7.406 9.68 1 93.5 33 SER B CA 1
ATOM 1731 C C . SER B 1 33 ? 1.077 -6.062 9.914 1 93.5 33 SER B C 1
ATOM 1733 O O . SER B 1 33 ? -0.037 -5.828 9.445 1 93.5 33 SER B O 1
ATOM 1735 N N . ARG B 1 34 ? 1.773 -5.211 10.617 1 94.12 34 ARG B N 1
ATOM 1736 C CA . ARG B 1 34 ? 1.198 -3.914 10.953 1 94.12 34 ARG B CA 1
ATOM 1737 C C . ARG B 1 34 ? 1.124 -3.014 9.727 1 94.12 34 ARG B C 1
ATOM 1739 O O . ARG B 1 34 ? 2.049 -2.99 8.906 1 94.12 34 ARG B O 1
ATOM 1746 N N . ALA B 1 35 ? -0.003 -2.35 9.711 1 95.44 35 ALA B N 1
ATOM 1747 C CA . ALA B 1 35 ? -0.103 -1.299 8.695 1 95.44 35 ALA B CA 1
ATOM 1748 C C . ALA B 1 35 ? 0.816 -0.127 9.031 1 95.44 35 ALA B C 1
ATOM 1750 O O . ALA B 1 35 ? 1.261 0.016 10.172 1 95.44 35 ALA B O 1
ATOM 1751 N N . LEU B 1 36 ? 1.129 0.618 8.039 1 96.06 36 LEU B N 1
ATOM 1752 C CA . LEU B 1 36 ? 1.931 1.82 8.242 1 96.06 36 LEU B CA 1
ATOM 1753 C C . LEU B 1 36 ? 1.042 3.021 8.539 1 96.06 36 LEU B C 1
ATOM 1755 O O . LEU B 1 36 ? 0.276 3.463 7.68 1 96.06 36 LEU B O 1
ATOM 1759 N N . HIS B 1 37 ? 1.123 3.465 9.781 1 95.12 37 HIS B N 1
ATOM 1760 C CA . HIS B 1 37 ? 0.46 4.691 10.211 1 95.12 37 HIS B CA 1
ATOM 1761 C C . HIS B 1 37 ? 1.477 5.754 10.617 1 95.12 37 HIS B C 1
ATOM 1763 O O . HIS B 1 37 ? 2.426 5.461 11.352 1 95.12 37 HIS B O 1
ATOM 1769 N N . ILE B 1 38 ? 1.194 6.918 10.141 1 93.62 38 ILE B N 1
ATOM 1770 C CA . ILE B 1 38 ? 2.064 8.016 10.555 1 93.62 38 ILE B CA 1
ATOM 1771 C C . ILE B 1 38 ? 1.242 9.094 11.258 1 93.62 38 ILE B C 1
ATOM 1773 O O . ILE B 1 38 ? 0.031 8.938 11.438 1 93.62 38 ILE B O 1
ATOM 1777 N N . VAL B 1 39 ? 1.986 10.055 11.734 1 91.94 39 VAL B N 1
ATOM 1778 C CA . VAL B 1 39 ? 1.375 11.242 12.32 1 91.94 39 VAL B CA 1
ATOM 1779 C C . VAL B 1 39 ? 1.613 12.445 11.414 1 91.94 39 VAL B C 1
ATOM 1781 O O . VAL B 1 39 ? 2.713 12.625 10.891 1 91.94 39 VAL B O 1
ATOM 1784 N N . CYS B 1 40 ? 0.557 13.156 11.219 1 92.69 40 CYS B N 1
ATOM 1785 C CA . CYS B 1 40 ? 0.72 14.406 10.484 1 92.69 40 CYS B CA 1
ATOM 1786 C C . CYS B 1 40 ? 0.066 15.57 11.227 1 92.69 40 CYS B C 1
ATOM 1788 O O . CYS B 1 40 ? -0.565 15.367 12.266 1 92.69 40 CYS B O 1
ATOM 1790 N N . LYS B 1 41 ? 0.344 16.703 10.742 1 91.94 41 LYS B N 1
ATOM 1791 C CA . LYS B 1 41 ? -0.301 17.906 11.266 1 91.94 41 LYS B CA 1
ATOM 1792 C C . LYS B 1 41 ? -1.224 18.531 10.219 1 91.94 41 LYS B C 1
ATOM 1794 O O . LYS B 1 41 ? -0.9 18.562 9.031 1 91.94 41 LYS B O 1
ATOM 1799 N N . CYS B 1 42 ? -2.291 18.953 10.617 1 93.25 42 CYS B N 1
ATOM 1800 C CA . CYS B 1 42 ? -3.238 19.719 9.812 1 93.25 42 CYS B CA 1
ATOM 1801 C C . CYS B 1 42 ? -3.777 20.922 10.594 1 93.25 42 CYS B C 1
ATOM 1803 O O . CYS B 1 42 ? -4.492 20.75 11.578 1 93.25 42 CYS B O 1
ATOM 1805 N N . ASN B 1 43 ? -3.432 22.078 10.094 1 88.19 43 ASN B N 1
ATOM 1806 C CA . ASN B 1 43 ? -3.748 23.281 10.852 1 88.19 43 ASN B CA 1
ATOM 1807 C C . ASN B 1 43 ? -3.271 23.188 12.297 1 88.19 43 ASN B C 1
ATOM 1809 O O . ASN B 1 43 ? -2.088 22.953 12.547 1 88.19 43 ASN B O 1
ATOM 1813 N N . ASN B 1 44 ? -4.086 23.281 13.312 1 87.81 44 ASN B N 1
ATOM 1814 C CA . ASN B 1 44 ? -3.711 23.25 14.719 1 87.81 44 ASN B CA 1
ATOM 1815 C C . ASN B 1 44 ? -4.012 21.891 15.344 1 87.81 44 ASN B C 1
ATOM 1817 O O . ASN B 1 44 ? -4.238 21.797 16.547 1 87.81 44 ASN B O 1
ATOM 1821 N N . PHE B 1 45 ? -3.934 20.891 14.461 1 91.69 45 PHE B N 1
ATOM 1822 C CA . PHE B 1 45 ? -4.219 19.562 14.984 1 91.69 45 PHE B CA 1
ATOM 1823 C C . PHE B 1 45 ? -3.098 18.594 14.633 1 91.69 45 PHE B C 1
ATOM 1825 O O . PHE B 1 45 ? -2.564 18.625 13.523 1 91.69 45 PHE B O 1
ATOM 1832 N N . ILE B 1 46 ? -2.781 17.781 15.562 1 91.19 46 ILE B N 1
ATOM 1833 C CA . ILE B 1 46 ? -1.993 16.578 15.312 1 91.19 46 ILE B CA 1
ATOM 1834 C C . ILE B 1 46 ? -2.924 15.406 15.016 1 91.19 46 ILE B C 1
ATOM 1836 O O . ILE B 1 46 ? -3.846 15.133 15.789 1 91.19 46 ILE B O 1
ATOM 1840 N N . ILE B 1 47 ? -2.697 14.859 13.859 1 92.88 47 ILE B N 1
ATOM 1841 C CA . ILE B 1 47 ? -3.541 13.75 13.43 1 92.88 47 ILE B CA 1
ATOM 1842 C C . ILE B 1 47 ? -2.744 12.453 13.469 1 92.88 47 ILE B C 1
ATOM 1844 O O . ILE B 1 47 ? -1.78 12.281 12.719 1 92.88 47 ILE B O 1
ATOM 1848 N N . GLY B 1 48 ? -3.115 11.562 14.352 1 91.69 48 GLY B N 1
ATOM 1849 C CA . GLY B 1 48 ? -2.555 10.227 14.383 1 91.69 48 GLY B CA 1
ATOM 1850 C C . GLY B 1 48 ? -3.309 9.242 13.508 1 91.69 48 GLY B C 1
ATOM 1851 O O . GLY B 1 48 ? -4.289 9.609 12.859 1 91.69 48 GLY B O 1
ATOM 1852 N N . ARG B 1 49 ? -2.754 8.078 13.305 1 92.88 49 ARG B N 1
ATOM 1853 C CA . ARG B 1 49 ? -3.361 6.973 12.57 1 92.88 49 ARG B CA 1
ATOM 1854 C C . ARG B 1 49 ? -3.652 7.367 11.133 1 92.88 49 ARG B C 1
ATOM 1856 O O . ARG B 1 49 ? -4.738 7.098 10.609 1 92.88 49 ARG B O 1
ATOM 1863 N N . VAL B 1 50 ? -2.756 8.117 10.602 1 95.31 50 VAL B N 1
ATOM 1864 C CA . VAL B 1 50 ? -2.807 8.375 9.172 1 95.31 50 VAL B CA 1
ATOM 1865 C C . VAL B 1 50 ? -2.252 7.168 8.414 1 95.31 50 VAL B C 1
ATOM 1867 O O . VAL B 1 50 ? -1.043 6.922 8.422 1 95.31 50 VAL B O 1
ATOM 1870 N N . MET B 1 51 ? -3.109 6.504 7.762 1 95.69 51 MET B N 1
ATOM 1871 C CA . MET B 1 51 ? -2.725 5.27 7.09 1 95.69 51 MET B CA 1
ATOM 1872 C C . MET B 1 51 ? -2.121 5.559 5.723 1 95.69 51 MET B C 1
ATOM 1874 O O . MET B 1 51 ? -2.633 6.398 4.977 1 95.69 51 MET B O 1
ATOM 1878 N N . ILE B 1 52 ? -1.004 4.93 5.418 1 98.06 52 ILE B N 1
ATOM 1879 C CA . ILE B 1 52 ? -0.395 4.957 4.094 1 98.06 52 ILE B CA 1
ATOM 1880 C C . ILE B 1 52 ? -0.775 3.695 3.322 1 98.06 52 ILE B C 1
ATOM 1882 O O . ILE B 1 52 ? -0.493 2.58 3.768 1 98.06 52 ILE B O 1
ATOM 1886 N N . ASP B 1 53 ? -1.416 3.863 2.221 1 97.38 53 ASP B N 1
ATOM 1887 C CA . ASP B 1 53 ? -1.983 2.723 1.507 1 97.38 53 ASP B CA 1
ATOM 1888 C C . ASP B 1 53 ? -1.733 2.838 0.004 1 97.38 53 ASP B C 1
ATOM 1890 O O . ASP B 1 53 ? -2.467 3.533 -0.701 1 97.38 53 ASP B O 1
ATOM 1894 N N . ASN B 1 54 ? -0.754 2.055 -0.504 1 98.19 54 ASN B N 1
ATOM 1895 C CA . ASN B 1 54 ? -0.446 2.135 -1.928 1 98.19 54 ASN B CA 1
ATOM 1896 C C . ASN B 1 54 ? -1.484 1.397 -2.768 1 98.19 54 ASN B C 1
ATOM 1898 O O . ASN B 1 54 ? -1.458 1.47 -3.998 1 98.19 54 ASN B O 1
ATOM 1902 N N . GLY B 1 55 ? -2.367 0.715 -2.133 1 96.56 55 GLY B N 1
ATOM 1903 C CA . GLY B 1 55 ? -3.455 0.06 -2.844 1 96.56 55 GLY B 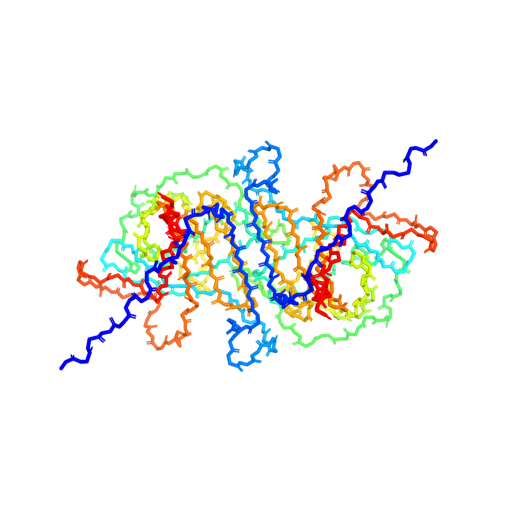CA 1
ATOM 1904 C C . GLY B 1 55 ? -4.625 0.983 -3.123 1 96.56 55 GLY B C 1
ATOM 1905 O O . GLY B 1 55 ? -5.488 0.669 -3.947 1 96.56 55 GLY B O 1
ATOM 1906 N N . SER B 1 56 ? -4.66 2.041 -2.475 1 95.94 56 SER B N 1
ATOM 1907 C CA . SER B 1 56 ? -5.812 2.932 -2.592 1 95.94 56 SER B CA 1
ATOM 1908 C C . SER B 1 56 ? -5.617 3.939 -3.719 1 95.94 56 SER B C 1
ATOM 1910 O O . SER B 1 56 ? -4.586 4.613 -3.785 1 95.94 56 SER B O 1
ATOM 1912 N N . ALA B 1 57 ? -6.609 4.039 -4.5 1 95.5 57 ALA B N 1
ATOM 1913 C CA . ALA B 1 57 ? -6.605 5.008 -5.594 1 95.5 57 ALA B CA 1
ATOM 1914 C C . ALA B 1 57 ? -7.008 6.395 -5.102 1 95.5 57 ALA B C 1
ATOM 1916 O O . ALA B 1 57 ? -7.02 7.355 -5.875 1 95.5 57 ALA B O 1
ATOM 1917 N N . LEU B 1 58 ? -7.211 6.5 -3.775 1 96 58 LEU B N 1
ATOM 1918 C CA . LEU B 1 58 ? -7.738 7.75 -3.234 1 96 58 LEU B CA 1
ATOM 1919 C C . LEU B 1 58 ? -7.027 8.125 -1.938 1 96 58 LEU B C 1
ATOM 1921 O O . LEU B 1 58 ? -6.469 7.262 -1.259 1 96 58 LEU B O 1
ATOM 1925 N N . ASN B 1 59 ? -7.02 9.406 -1.682 1 97.44 59 ASN B N 1
ATOM 1926 C CA . ASN B 1 59 ? -6.914 9.883 -0.306 1 97.44 59 ASN B CA 1
ATOM 1927 C C . ASN B 1 59 ? -8.281 9.977 0.361 1 97.44 59 ASN B C 1
ATOM 1929 O O . ASN B 1 59 ? -9.219 10.523 -0.219 1 97.44 59 ASN B O 1
ATOM 1933 N N . VAL B 1 60 ? -8.398 9.523 1.579 1 96.75 60 VAL B N 1
ATOM 1934 C CA . VAL B 1 60 ? -9.711 9.445 2.205 1 96.75 60 VAL B CA 1
ATOM 1935 C C . VAL B 1 60 ? -9.688 10.172 3.549 1 96.75 60 VAL B C 1
ATOM 1937 O O . VAL B 1 60 ? -8.734 10.031 4.32 1 96.75 60 VAL B O 1
ATOM 1940 N N . CYS B 1 61 ? -10.688 10.898 3.768 1 96.31 61 CYS B N 1
ATOM 1941 C CA . CYS B 1 61 ? -10.93 11.539 5.055 1 96.31 61 CYS B CA 1
ATOM 1942 C C . CYS B 1 61 ? -12.305 11.172 5.602 1 96.31 61 CYS B C 1
ATOM 1944 O O . CYS B 1 61 ? -13.32 11.586 5.051 1 96.31 61 CYS B O 1
ATOM 1946 N N . PRO B 1 62 ? -12.344 10.43 6.684 1 95.31 62 PRO B N 1
ATOM 1947 C CA . PRO B 1 62 ? -13.641 10.172 7.305 1 95.31 62 PRO B CA 1
ATOM 1948 C C . PRO B 1 62 ? -14.312 11.445 7.816 1 95.31 62 PRO B C 1
ATOM 1950 O O . PRO B 1 62 ? -13.641 12.336 8.328 1 95.31 62 PRO B O 1
ATOM 1953 N N . VAL B 1 63 ? -15.578 11.438 7.773 1 94.5 63 VAL B N 1
ATOM 1954 C CA . VAL B 1 63 ? -16.375 12.555 8.281 1 94.5 63 VAL B CA 1
ATOM 1955 C C . VAL B 1 63 ? -16.031 12.805 9.75 1 94.5 63 VAL B C 1
ATOM 1957 O O . VAL B 1 63 ? -15.938 13.953 10.188 1 94.5 63 VAL B O 1
ATOM 1960 N N . SER B 1 64 ? -15.828 11.773 10.461 1 93.75 64 SER B N 1
ATOM 1961 C CA . SER B 1 64 ? -15.531 11.883 11.891 1 93.75 64 SER B CA 1
ATOM 1962 C C . SER B 1 64 ? -14.242 12.664 12.133 1 93.75 64 SER B C 1
ATOM 1964 O O . SER B 1 64 ? -14.141 13.398 13.109 1 93.75 64 SER B O 1
ATOM 1966 N N . THR B 1 65 ? -13.297 12.508 11.289 1 94.38 65 THR B N 1
ATOM 1967 C CA . THR B 1 65 ? -12.047 13.25 11.398 1 94.38 65 THR B CA 1
ATOM 1968 C C . THR B 1 65 ? -12.281 14.742 11.219 1 94.38 65 THR B C 1
ATOM 1970 O O . THR B 1 65 ? -11.781 15.555 11.992 1 94.38 65 THR B O 1
ATOM 1973 N N . LEU B 1 66 ? -13.031 15.125 10.258 1 93.69 66 LEU B N 1
ATOM 1974 C CA . LEU B 1 66 ? -13.344 16.516 10 1 93.69 66 LEU B CA 1
ATOM 1975 C C . LEU B 1 66 ? -14.078 17.141 11.188 1 93.69 66 LEU B C 1
ATOM 1977 O O . LEU B 1 66 ? -13.797 18.266 11.578 1 93.69 66 LEU B O 1
ATOM 1981 N N . LYS B 1 67 ? -15 16.359 11.664 1 92.88 67 LYS B N 1
ATOM 1982 C CA . LYS B 1 67 ? -15.75 16.828 12.82 1 92.88 67 LYS B CA 1
ATOM 1983 C C . LYS B 1 67 ? -14.828 17.094 14.008 1 92.88 67 LYS B C 1
ATOM 1985 O O . LYS B 1 67 ? -14.945 18.125 14.672 1 92.88 67 LYS B O 1
ATOM 1990 N N . GLN B 1 68 ? -13.977 16.219 14.188 1 92.44 68 GLN B N 1
ATOM 1991 C CA . GLN B 1 68 ? -13.055 16.344 15.312 1 92.44 68 GLN B CA 1
ATOM 1992 C C . GLN B 1 68 ? -12.133 17.547 15.141 1 92.44 68 GLN B C 1
ATOM 1994 O O . GLN B 1 68 ? -11.727 18.172 16.125 1 92.44 68 GLN B O 1
ATOM 1999 N N . MET B 1 69 ? -11.828 17.844 13.93 1 92.25 69 MET B N 1
ATOM 2000 C CA . MET B 1 69 ? -10.945 18.969 13.641 1 92.25 69 MET B CA 1
ATOM 2001 C C . MET B 1 69 ? -11.742 20.266 13.555 1 92.25 69 MET B C 1
ATOM 2003 O O . MET B 1 69 ? -11.18 21.328 13.25 1 92.25 69 MET B O 1
ATOM 2007 N N . ASN B 1 70 ? -12.977 20.203 13.719 1 89.81 70 ASN B N 1
ATOM 2008 C CA . ASN B 1 70 ? -13.867 21.359 13.664 1 89.81 70 ASN B CA 1
ATOM 2009 C C . ASN B 1 70 ? -13.781 22.062 12.312 1 89.81 70 ASN B C 1
ATOM 2011 O O . ASN B 1 70 ? -13.734 23.297 12.258 1 89.81 70 ASN B O 1
ATOM 2015 N N . VAL B 1 71 ? -13.672 21.25 11.305 1 88.31 71 VAL B N 1
ATOM 2016 C CA . VAL B 1 71 ? -13.625 21.797 9.953 1 88.31 71 VAL B CA 1
ATOM 2017 C C . VAL B 1 71 ? -15.039 22.141 9.492 1 88.31 71 VAL B C 1
ATOM 2019 O O . VAL B 1 71 ? -15.984 21.391 9.773 1 88.31 71 VAL B O 1
ATOM 2022 N N . ASP B 1 72 ? -15.102 23.219 8.773 1 87.19 72 ASP B N 1
ATOM 2023 C CA . ASP B 1 72 ? -16.375 23.656 8.219 1 87.19 72 ASP B CA 1
ATOM 2024 C C . ASP B 1 72 ? -16.812 22.766 7.059 1 87.19 72 ASP B C 1
ATOM 2026 O O . ASP B 1 72 ? -16.156 22.75 6.008 1 87.19 72 ASP B O 1
ATOM 2030 N N . PHE B 1 73 ? -17.906 22.125 7.176 1 88.25 73 PHE B N 1
ATOM 2031 C CA . PHE B 1 73 ? -18.391 21.156 6.191 1 88.25 73 PHE B CA 1
ATOM 2032 C C . PHE B 1 73 ? -18.844 21.859 4.918 1 88.25 73 PHE B C 1
ATOM 2034 O O . PHE B 1 73 ? -19 21.234 3.873 1 88.25 73 PHE B O 1
ATOM 2041 N N . ASN B 1 74 ? -19.016 23.156 4.996 1 89.06 74 ASN B N 1
ATOM 2042 C CA . ASN B 1 74 ? -19.375 23.922 3.811 1 89.06 74 ASN B CA 1
ATOM 2043 C C . ASN B 1 74 ? -18.25 23.953 2.791 1 89.06 74 ASN B C 1
ATOM 2045 O O . ASN B 1 74 ? -18.453 24.312 1.632 1 89.06 74 ASN B O 1
ATOM 2049 N N . ARG B 1 75 ? -17.172 23.562 3.299 1 89.88 75 ARG B N 1
ATOM 2050 C CA . ARG B 1 75 ? -16.016 23.562 2.418 1 89.88 75 ARG B CA 1
ATOM 2051 C C . ARG B 1 75 ? -15.938 22.266 1.601 1 89.88 75 ARG B C 1
ATOM 2053 O O . ARG B 1 75 ? -15.102 22.141 0.709 1 89.88 75 ARG B O 1
ATOM 2060 N N . ILE B 1 76 ? -16.844 21.375 1.872 1 93.12 76 ILE B N 1
ATOM 2061 C CA . ILE B 1 76 ? -16.891 20.125 1.114 1 93.12 76 ILE B CA 1
ATOM 2062 C C . ILE B 1 76 ? -17.531 20.375 -0.244 1 93.12 76 ILE B C 1
ATOM 2064 O O . ILE B 1 76 ? -18.672 20.875 -0.316 1 93.12 76 ILE B O 1
ATOM 2068 N N . ARG B 1 77 ? -16.812 20.047 -1.222 1 95.12 77 ARG B N 1
ATOM 2069 C CA . ARG B 1 77 ? -17.312 20.188 -2.584 1 95.12 77 ARG B CA 1
ATOM 2070 C C . ARG B 1 77 ? -17.859 18.859 -3.105 1 95.12 77 ARG B C 1
ATOM 2072 O O . ARG B 1 77 ? -17.422 17.797 -2.689 1 95.12 77 ARG B O 1
ATOM 2079 N N . GLN B 1 78 ? -18.797 19.016 -4.016 1 91.44 78 GLN B N 1
ATOM 2080 C CA . GLN B 1 78 ? -19.328 17.828 -4.656 1 91.44 78 GLN B CA 1
ATOM 2081 C C . GLN B 1 78 ? -18.234 17.062 -5.402 1 91.44 78 GLN B C 1
ATOM 2083 O O . GLN B 1 78 ? -17.375 17.672 -6.043 1 91.44 78 GLN B O 1
ATOM 2088 N N . SER B 1 79 ? -18.328 15.727 -5.184 1 89.56 79 SER B N 1
ATOM 2089 C CA . SER B 1 79 ? -17.359 14.875 -5.867 1 89.56 79 SER B CA 1
ATOM 2090 C C . SER B 1 79 ? -18.016 14.07 -6.984 1 89.56 79 SER B C 1
ATOM 2092 O O . SER B 1 79 ? -19.141 13.586 -6.82 1 89.56 79 SER B O 1
ATOM 2094 N N . LYS B 1 80 ? -17.312 13.953 -8.07 1 85.62 80 LYS B N 1
ATOM 2095 C CA . LYS B 1 80 ? -17.797 13.125 -9.172 1 85.62 80 LYS B CA 1
ATOM 2096 C C . LYS B 1 80 ? -17.109 11.758 -9.164 1 85.62 80 LYS B C 1
ATOM 2098 O O . LYS B 1 80 ? -17.375 10.922 -10.031 1 85.62 80 LYS B O 1
ATOM 2103 N N . THR B 1 81 ? -16.406 11.547 -8.125 1 85.5 81 THR B N 1
ATOM 2104 C CA . THR B 1 81 ? -15.594 10.336 -8.078 1 85.5 81 THR B CA 1
ATOM 2105 C C . THR B 1 81 ? -16.422 9.164 -7.547 1 85.5 81 THR B C 1
ATOM 2107 O O . THR B 1 81 ? -17.094 9.289 -6.523 1 85.5 81 THR B O 1
ATOM 2110 N N . ALA B 1 82 ? -16.375 8.102 -8.312 1 85.38 82 ALA B N 1
ATOM 2111 C CA . ALA B 1 82 ? -16.938 6.855 -7.809 1 85.38 82 ALA B CA 1
ATOM 2112 C C . ALA B 1 82 ? -15.945 6.121 -6.922 1 85.38 82 ALA B C 1
ATOM 2114 O O . ALA B 1 82 ? -14.836 5.801 -7.355 1 85.38 82 ALA B O 1
ATOM 2115 N N . VAL B 1 83 ? -16.328 5.988 -5.672 1 87.38 83 VAL B N 1
ATOM 2116 C CA . VAL B 1 83 ? -15.461 5.281 -4.738 1 87.38 83 VAL B CA 1
ATOM 2117 C C . VAL B 1 83 ? -15.875 3.814 -4.648 1 87.38 83 VAL B C 1
ATOM 2119 O O . VAL B 1 83 ? -17.047 3.512 -4.414 1 87.38 83 VAL B O 1
ATOM 2122 N N . ARG B 1 84 ? -14.898 2.99 -4.914 1 87.94 84 ARG B N 1
ATOM 2123 C CA . ARG B 1 84 ? -15.102 1.549 -4.82 1 87.94 84 ARG B CA 1
ATOM 2124 C C . ARG B 1 84 ? -14.125 0.919 -3.836 1 87.94 84 ARG B C 1
ATOM 2126 O O . ARG B 1 84 ? -12.953 1.309 -3.779 1 87.94 84 ARG B O 1
ATOM 2133 N N . ALA B 1 85 ? -14.656 -0.048 -3.127 1 85.69 85 ALA B N 1
ATOM 2134 C CA . ALA B 1 85 ? -13.781 -0.846 -2.271 1 85.69 85 ALA B CA 1
ATOM 2135 C C . ALA B 1 85 ? -13.117 -1.974 -3.061 1 85.69 85 ALA B C 1
ATOM 2137 O O . ALA B 1 85 ? -13.312 -2.086 -4.273 1 85.69 85 ALA B O 1
ATOM 2138 N N . PHE B 1 86 ? -12.227 -2.68 -2.381 1 80.94 86 PHE B N 1
ATOM 2139 C CA . PHE B 1 86 ? -11.461 -3.74 -3.025 1 80.94 86 PHE B CA 1
ATOM 2140 C C . PHE B 1 86 ? -12.383 -4.812 -3.592 1 80.94 86 PHE B C 1
ATOM 2142 O O . PHE B 1 86 ? -11.992 -5.562 -4.492 1 80.94 86 PHE B O 1
ATOM 2149 N N . ASP B 1 87 ? -13.578 -4.875 -3.096 1 82.81 87 ASP B N 1
ATOM 2150 C CA . ASP B 1 87 ? -14.555 -5.859 -3.559 1 82.81 87 ASP B CA 1
ATOM 2151 C C . ASP B 1 87 ? -15.508 -5.25 -4.586 1 82.81 87 ASP B C 1
ATOM 2153 O O . ASP B 1 87 ? -16.562 -5.82 -4.871 1 82.81 87 ASP B O 1
ATOM 2157 N N . SER B 1 88 ? -15.227 -4.125 -4.996 1 82.81 88 SER B N 1
ATOM 2158 C CA . SER B 1 88 ? -15.93 -3.398 -6.047 1 82.81 88 SER B CA 1
ATOM 2159 C C . SER B 1 88 ? -17.266 -2.844 -5.547 1 82.81 88 SER B C 1
ATOM 2161 O O . SER B 1 88 ? -18.047 -2.309 -6.324 1 82.81 88 SER B O 1
ATOM 2163 N N . SER B 1 89 ? -17.438 -3.004 -4.266 1 84.56 89 SER B N 1
ATOM 2164 C CA . SER B 1 89 ? -18.641 -2.371 -3.721 1 84.56 89 SER B CA 1
ATOM 2165 C C . SER B 1 89 ? -18.531 -0.85 -3.785 1 84.56 89 SER B C 1
ATOM 2167 O O . SER B 1 89 ? -17.469 -0.283 -3.516 1 84.56 89 SER B O 1
ATOM 2169 N N . ARG B 1 90 ? -19.625 -0.294 -4.164 1 85.25 90 ARG B N 1
ATOM 2170 C CA . ARG B 1 90 ? -19.656 1.161 -4.277 1 85.25 90 ARG B CA 1
ATOM 2171 C C . ARG B 1 90 ? -19.922 1.812 -2.926 1 85.25 90 ARG B C 1
ATOM 2173 O O . ARG B 1 90 ? -20.734 1.321 -2.146 1 85.25 90 ARG B O 1
ATOM 2180 N N . ARG B 1 91 ? -19.266 2.9 -2.74 1 86.44 91 ARG B N 1
ATOM 2181 C CA . ARG B 1 91 ? -19.5 3.691 -1.537 1 86.44 91 ARG B CA 1
ATOM 2182 C C . ARG B 1 91 ? -19.938 5.109 -1.892 1 86.44 91 ARG B C 1
ATOM 2184 O O . ARG B 1 91 ? -19.391 5.715 -2.82 1 86.44 91 ARG B O 1
ATOM 2191 N N . GLU B 1 92 ? -20.828 5.523 -1.133 1 86.25 92 GLU B N 1
ATOM 2192 C CA . GLU B 1 92 ? -21.266 6.906 -1.307 1 86.25 92 GLU B CA 1
ATOM 2193 C C . GLU B 1 92 ? -20.234 7.887 -0.771 1 86.25 92 GLU B C 1
ATOM 2195 O O . GLU B 1 92 ? -19.703 7.695 0.325 1 86.25 92 GLU B O 1
ATOM 2200 N N . VAL B 1 93 ? -20.016 8.891 -1.595 1 89.94 93 VAL B N 1
ATOM 2201 C CA . VAL B 1 93 ? -19.047 9.914 -1.211 1 89.94 93 VAL B CA 1
ATOM 2202 C C . VAL B 1 93 ? -19.781 11.172 -0.756 1 89.94 93 VAL B C 1
ATOM 2204 O O . VAL B 1 93 ? -20.75 11.602 -1.403 1 89.94 93 VAL B O 1
ATOM 2207 N N . ASN B 1 94 ? -19.406 11.719 0.361 1 92.25 94 ASN B N 1
ATOM 2208 C CA . ASN B 1 94 ? -19.953 12.984 0.838 1 92.25 94 ASN B CA 1
ATOM 2209 C C . ASN B 1 94 ? -19.422 14.164 0.023 1 92.25 94 ASN B C 1
ATOM 2211 O O . ASN B 1 94 ? -20.078 15.203 -0.066 1 92.25 94 ASN B O 1
ATOM 2215 N N . GLY B 1 95 ? -18.344 13.969 -0.524 1 95.81 95 GLY B N 1
ATOM 2216 C CA . GLY B 1 95 ? -17.703 15.008 -1.317 1 95.81 95 GLY B CA 1
ATOM 2217 C C . GLY B 1 95 ? -16.188 14.945 -1.248 1 95.81 95 GLY B C 1
ATOM 2218 O O . GLY B 1 95 ? -15.609 13.891 -0.987 1 95.81 95 GLY B O 1
ATOM 2219 N N . GLU B 1 96 ? -15.609 16.031 -1.693 1 97.12 96 GLU B N 1
ATOM 2220 C CA . GLU B 1 96 ? -14.156 16.141 -1.618 1 97.12 96 GLU B CA 1
ATOM 2221 C C . GLU B 1 96 ? -13.734 17.422 -0.911 1 97.12 96 GLU B C 1
ATOM 2223 O O . GLU B 1 96 ? -14.484 18.406 -0.88 1 97.12 96 GLU B O 1
ATOM 2228 N N . MET B 1 97 ? -12.562 17.391 -0.364 1 96 97 MET B N 1
ATOM 2229 C CA . MET B 1 97 ? -12.016 18.531 0.361 1 96 97 MET B CA 1
ATOM 2230 C C . MET B 1 97 ? -10.492 18.578 0.237 1 96 97 MET B C 1
ATOM 2232 O O . MET B 1 97 ? -9.828 17.547 0.308 1 96 97 MET B O 1
ATOM 2236 N N . ASP B 1 98 ? -10.031 19.812 0.115 1 96.31 98 ASP B N 1
ATOM 2237 C CA . ASP B 1 98 ? -8.586 20.031 0.134 1 96.31 98 ASP B CA 1
ATOM 2238 C C . ASP B 1 98 ? -8.102 20.375 1.538 1 96.31 98 ASP B C 1
ATOM 2240 O O . ASP B 1 98 ? -8.648 21.281 2.184 1 96.31 98 ASP B O 1
ATOM 2244 N N . LEU B 1 99 ? -7.16 19.688 1.988 1 96.38 99 LEU B N 1
ATOM 2245 C CA . LEU B 1 99 ? -6.496 19.969 3.256 1 96.38 99 LEU B CA 1
ATOM 2246 C C . LEU B 1 99 ? -4.996 20.156 3.057 1 96.38 99 LEU B C 1
ATOM 2248 O O . LEU B 1 99 ? -4.395 19.484 2.219 1 96.38 99 LEU B O 1
ATOM 2252 N N . VAL B 1 100 ? -4.445 21.031 3.834 1 96 100 VAL B N 1
ATOM 2253 C CA . VAL B 1 100 ? -2.992 21.125 3.912 1 96 100 VAL B CA 1
ATOM 2254 C C . VAL B 1 100 ? -2.49 20.297 5.098 1 96 100 VAL B C 1
ATOM 2256 O O . VAL B 1 100 ? -2.846 20.562 6.246 1 96 100 VAL B O 1
ATOM 2259 N N . ILE B 1 101 ? -1.727 19.344 4.781 1 96.12 101 ILE B N 1
ATOM 2260 C CA . ILE B 1 101 ? -1.165 18.531 5.852 1 96.12 101 ILE B CA 1
ATOM 2261 C C . ILE B 1 101 ? 0.357 18.656 5.852 1 96.12 101 ILE B C 1
ATOM 2263 O O . ILE B 1 101 ? 0.966 18.875 4.801 1 96.12 101 ILE B O 1
ATOM 2267 N N . LYS B 1 102 ? 0.88 18.484 7.039 1 94.06 102 LYS B N 1
ATOM 2268 C CA . LYS B 1 102 ? 2.332 18.469 7.188 1 94.06 102 LYS B CA 1
ATOM 2269 C C . LYS B 1 102 ? 2.84 17.078 7.562 1 94.06 102 LYS B C 1
ATOM 2271 O O . LYS B 1 102 ? 2.428 16.516 8.578 1 94.06 102 LYS B O 1
ATOM 2276 N N . VAL B 1 103 ? 3.568 16.562 6.73 1 94 103 VAL B N 1
ATOM 2277 C CA . VAL B 1 103 ? 4.258 15.305 6.965 1 94 103 VAL B CA 1
ATOM 2278 C C . VAL B 1 103 ? 5.754 15.555 7.137 1 94 103 VAL B C 1
ATOM 2280 O O . VAL B 1 103 ? 6.434 15.977 6.195 1 94 103 VAL B O 1
ATOM 2283 N N . GLY B 1 104 ? 6.242 15.18 8.367 1 89.62 104 GLY B N 1
ATOM 2284 C CA . GLY B 1 104 ? 7.574 15.695 8.648 1 89.62 104 GLY B CA 1
ATOM 2285 C C . GLY B 1 104 ? 7.676 17.203 8.516 1 89.62 104 GLY B C 1
ATOM 2286 O O . GLY B 1 104 ? 6.859 17.938 9.078 1 89.62 104 GLY B O 1
ATOM 2287 N N . PRO B 1 105 ? 8.68 17.656 7.789 1 89.06 105 PRO B N 1
ATOM 2288 C CA . PRO B 1 105 ? 8.844 19.109 7.637 1 89.06 105 PRO B CA 1
ATOM 2289 C C . PRO B 1 105 ? 8.094 19.656 6.422 1 89.06 105 PRO B C 1
ATOM 2291 O O . PRO B 1 105 ? 8.109 20.875 6.184 1 89.06 105 PRO B O 1
ATOM 2294 N N . CYS B 1 106 ? 7.434 18.859 5.699 1 93.88 106 CYS B N 1
ATOM 2295 C CA . CYS B 1 106 ? 6.883 19.266 4.414 1 93.88 106 CYS B CA 1
ATOM 2296 C C . CYS B 1 106 ? 5.371 19.438 4.492 1 93.88 106 CYS B C 1
ATOM 2298 O O . CYS B 1 106 ? 4.688 18.625 5.121 1 93.88 106 CYS B O 1
ATOM 2300 N N . SER B 1 107 ? 4.941 20.469 3.812 1 95.25 107 SER B N 1
ATOM 2301 C CA . SER B 1 107 ? 3.504 20.703 3.699 1 95.25 107 SER B CA 1
ATOM 2302 C C . SER B 1 107 ? 2.979 20.266 2.336 1 95.25 107 SER B C 1
ATOM 2304 O O . SER B 1 107 ? 3.619 20.516 1.312 1 95.25 107 SER B O 1
ATOM 2306 N N . PHE B 1 108 ? 1.813 19.609 2.346 1 97.25 108 PHE B N 1
ATOM 2307 C CA . PHE B 1 108 ? 1.163 19.141 1.127 1 97.25 108 PHE B CA 1
ATOM 2308 C C . PHE B 1 108 ? -0.295 19.578 1.087 1 97.25 108 PHE B C 1
ATOM 2310 O O . PHE B 1 108 ? -1.018 19.453 2.076 1 97.25 108 PHE B O 1
ATOM 2317 N N . ALA B 1 109 ? -0.639 20.141 -0.032 1 97.69 109 ALA B N 1
ATOM 2318 C CA . ALA B 1 109 ? -2.068 20.281 -0.297 1 97.69 109 ALA B CA 1
ATOM 2319 C C . ALA B 1 109 ? -2.646 18.984 -0.874 1 97.69 109 ALA B C 1
ATOM 2321 O O . ALA B 1 109 ? -2.244 18.547 -1.954 1 97.69 109 ALA B O 1
ATOM 2322 N N . VAL B 1 110 ? -3.562 18.391 -0.148 1 98.06 110 VAL B N 1
ATOM 2323 C CA . VAL B 1 110 ? -4.074 17.078 -0.528 1 98.06 110 VAL B CA 1
ATOM 2324 C C . VAL B 1 110 ? -5.59 17.141 -0.697 1 98.06 110 VAL B C 1
ATOM 2326 O O . VAL B 1 110 ? -6.289 17.703 0.147 1 98.06 110 VAL B O 1
ATOM 2329 N N . THR B 1 111 ? -6.047 16.609 -1.798 1 97.19 111 THR B N 1
ATOM 2330 C CA . THR B 1 111 ? -7.484 16.406 -1.97 1 97.19 111 THR B CA 1
ATOM 2331 C C . THR B 1 111 ? -7.93 15.078 -1.379 1 97.19 111 THR B C 1
ATOM 2333 O O . THR B 1 111 ? -7.395 14.023 -1.738 1 97.19 111 THR B O 1
ATOM 2336 N N . PHE B 1 112 ? -8.898 15.172 -0.493 1 97.38 112 PHE B N 1
ATOM 2337 C CA . PHE B 1 112 ? -9.445 13.977 0.145 1 97.38 112 PHE B CA 1
ATOM 2338 C C . PHE B 1 112 ? -10.883 13.734 -0.314 1 97.38 112 PHE B C 1
ATOM 2340 O O . PHE B 1 112 ? -11.664 14.672 -0.468 1 97.38 112 PHE B O 1
ATOM 2347 N N . GLN B 1 113 ? -11.164 12.492 -0.602 1 96.88 113 GLN B N 1
ATOM 2348 C CA . GLN B 1 113 ? -12.57 12.078 -0.636 1 96.88 113 GLN B CA 1
ATOM 2349 C C . GLN B 1 113 ? -13.125 11.922 0.775 1 96.88 113 GLN B C 1
ATOM 2351 O O . GLN B 1 113 ? -12.57 11.188 1.591 1 96.88 113 GLN B O 1
ATOM 2356 N N . VAL B 1 114 ? -14.18 12.586 1.048 1 96.31 114 VAL B N 1
ATOM 2357 C CA . VAL B 1 114 ? -14.789 12.562 2.373 1 96.31 114 VAL B CA 1
ATOM 2358 C C . VAL B 1 114 ? -15.852 11.469 2.432 1 96.31 114 VAL B C 1
ATOM 2360 O O . VAL B 1 114 ? -16.812 11.477 1.655 1 96.31 114 VAL B O 1
ATOM 2363 N N . LEU B 1 115 ? -15.625 10.539 3.34 1 94.5 115 LEU B N 1
ATOM 2364 C CA . LEU B 1 115 ? -16.531 9.398 3.453 1 94.5 115 LEU B CA 1
ATOM 2365 C C . LEU B 1 115 ? -17.047 9.258 4.879 1 94.5 115 LEU B C 1
ATOM 2367 O O . LEU B 1 115 ? -16.312 9.492 5.84 1 94.5 115 LEU B O 1
ATOM 2371 N N . ASP B 1 116 ? -18.281 8.828 4.945 1 92.88 116 ASP B N 1
ATOM 2372 C CA . ASP B 1 116 ? -18.844 8.484 6.246 1 92.88 116 ASP B CA 1
ATOM 2373 C C . ASP B 1 116 ? -18.609 7.012 6.578 1 92.88 116 ASP B C 1
ATOM 2375 O O . ASP B 1 116 ? -19.484 6.176 6.355 1 92.88 116 ASP B O 1
ATOM 2379 N N . ILE B 1 117 ? -17.453 6.691 7.027 1 90.38 117 ILE B N 1
ATOM 2380 C CA . ILE B 1 117 ? -17.031 5.332 7.352 1 90.38 117 ILE B CA 1
ATOM 2381 C C . ILE B 1 117 ? -16.5 5.281 8.781 1 90.38 117 ILE B C 1
ATOM 2383 O O . ILE B 1 117 ? -16.125 6.316 9.344 1 90.38 117 ILE B O 1
ATOM 2387 N N . PRO B 1 118 ? -16.484 4.035 9.297 1 84.62 118 PRO B N 1
ATOM 2388 C CA . PRO B 1 118 ? -15.93 3.924 10.641 1 84.62 118 PRO B CA 1
ATOM 2389 C C . PRO B 1 118 ? -14.453 4.309 10.703 1 84.62 118 PRO B C 1
ATOM 2391 O O . PRO B 1 118 ? -13.781 4.355 9.672 1 84.62 118 PRO B O 1
ATOM 2394 N N . ASN B 1 119 ? -13.977 4.52 11.906 1 73.69 119 ASN B N 1
ATOM 2395 C CA . ASN B 1 119 ? -12.68 5.137 12.172 1 73.69 119 ASN B CA 1
ATOM 2396 C C . ASN B 1 119 ? -11.555 4.109 12.148 1 73.69 119 ASN B C 1
ATOM 2398 O O . ASN B 1 119 ? -10.797 3.986 13.117 1 73.69 119 ASN B O 1
ATOM 2402 N N . ALA B 1 120 ? -11.406 3.516 11.094 1 81 120 ALA B N 1
ATOM 2403 C CA . ALA B 1 120 ? -10.25 2.625 11.039 1 81 120 ALA B CA 1
ATOM 2404 C C . ALA B 1 120 ? -8.953 3.418 10.906 1 81 120 ALA B C 1
ATOM 2406 O O . ALA B 1 120 ? -7.879 2.93 11.266 1 81 120 ALA B O 1
ATOM 2407 N N . PHE B 1 121 ? -9.055 4.562 10.461 1 91.75 121 PHE B N 1
ATOM 2408 C CA . PHE B 1 121 ? -7.977 5.535 10.328 1 91.75 121 PHE B CA 1
ATOM 2409 C C . PHE B 1 121 ? -8.516 6.957 10.43 1 91.75 121 PHE B C 1
ATOM 2411 O O . PHE B 1 121 ? -9.719 7.184 10.258 1 91.75 121 PHE B O 1
ATOM 2418 N N . SER B 1 122 ? -7.609 7.855 10.758 1 94.5 122 SER B N 1
ATOM 2419 C CA . SER B 1 122 ? -8 9.258 10.781 1 94.5 122 SER B CA 1
ATOM 2420 C C . SER B 1 122 ? -7.957 9.867 9.383 1 94.5 122 SER B C 1
ATOM 2422 O O . SER B 1 122 ? -8.812 10.68 9.023 1 94.5 122 SER B O 1
ATOM 2424 N N . LEU B 1 123 ? -6.973 9.531 8.641 1 96.06 123 LEU B N 1
ATOM 2425 C CA . LEU B 1 123 ? -6.805 9.836 7.223 1 96.06 123 LEU B CA 1
ATOM 2426 C C . LEU B 1 123 ? -6.18 8.656 6.484 1 96.06 123 LEU B C 1
ATOM 2428 O O . LEU B 1 123 ? -5.465 7.852 7.09 1 96.06 123 LEU B O 1
ATOM 2432 N N . LEU B 1 124 ? -6.492 8.531 5.285 1 96.88 124 LEU B N 1
ATOM 2433 C CA . LEU B 1 124 ? -5.816 7.586 4.406 1 96.88 124 LEU B CA 1
ATOM 2434 C C . LEU B 1 124 ? -5.117 8.312 3.262 1 96.88 124 LEU B C 1
ATOM 2436 O O . LEU B 1 124 ? -5.754 9.062 2.514 1 96.88 124 LEU B O 1
ATOM 2440 N N . LEU B 1 125 ? -3.854 8.172 3.248 1 98.25 125 LEU B N 1
ATOM 2441 C CA . LEU B 1 125 ? -3.072 8.664 2.119 1 98.25 125 LEU B CA 1
ATOM 2442 C C . LEU B 1 125 ? -2.787 7.543 1.124 1 98.25 125 LEU B C 1
ATOM 2444 O O . LEU B 1 125 ? -2 6.637 1.411 1 98.25 125 LEU B O 1
ATOM 2448 N N . GLY B 1 126 ? -3.453 7.629 -0.054 1 98.38 126 GLY B N 1
ATOM 2449 C CA . GLY B 1 126 ? -3.279 6.656 -1.124 1 98.38 126 GLY B CA 1
ATOM 2450 C C . GLY B 1 126 ? -2.281 7.102 -2.176 1 98.38 126 GLY B C 1
ATOM 2451 O O . GLY B 1 126 ? -1.455 7.98 -1.924 1 98.38 126 GLY B O 1
ATOM 2452 N N . ARG B 1 127 ? -2.422 6.492 -3.312 1 98.44 127 ARG B N 1
ATOM 2453 C CA . ARG B 1 127 ? -1.459 6.664 -4.395 1 98.44 127 ARG B CA 1
ATOM 2454 C C . ARG B 1 127 ? -1.408 8.117 -4.859 1 98.44 127 ARG B C 1
ATOM 2456 O O . ARG B 1 127 ? -0.341 8.625 -5.203 1 98.44 127 ARG B O 1
ATOM 2463 N N . PRO B 1 128 ? -2.463 8.844 -4.879 1 97.94 128 PRO B N 1
ATOM 2464 C CA . PRO B 1 128 ? -2.346 10.227 -5.328 1 97.94 128 PRO B CA 1
ATOM 2465 C C . PRO B 1 128 ? -1.352 11.039 -4.496 1 97.94 128 PRO B C 1
ATOM 2467 O O . PRO B 1 128 ? -0.535 11.773 -5.051 1 97.94 128 PRO B O 1
ATOM 2470 N N . TRP B 1 129 ? -1.429 10.852 -3.234 1 98.44 129 TRP B N 1
ATOM 2471 C CA . TRP B 1 129 ? -0.459 11.578 -2.418 1 98.44 129 TRP B CA 1
ATOM 2472 C C . TRP B 1 129 ? 0.914 10.922 -2.492 1 98.44 129 TRP B C 1
ATOM 2474 O O . TRP B 1 129 ? 1.933 11.602 -2.615 1 98.44 129 TRP B O 1
ATOM 2484 N N . ILE B 1 130 ? 0.959 9.648 -2.375 1 98.56 130 ILE B N 1
ATOM 2485 C CA . ILE B 1 130 ? 2.215 8.906 -2.385 1 98.56 130 ILE B CA 1
ATOM 2486 C C . ILE B 1 130 ? 3.033 9.289 -3.615 1 98.56 130 ILE B C 1
ATOM 2488 O O . ILE B 1 130 ? 4.234 9.555 -3.512 1 98.56 130 ILE B O 1
ATOM 2492 N N . HIS B 1 131 ? 2.387 9.359 -4.719 1 98.25 131 HIS B N 1
ATOM 2493 C CA . HIS B 1 131 ? 3.086 9.664 -5.965 1 98.25 131 HIS B CA 1
ATOM 2494 C C . HIS B 1 131 ? 3.43 11.141 -6.059 1 98.25 131 HIS B C 1
ATOM 2496 O O . HIS B 1 131 ? 4.543 11.5 -6.453 1 98.25 131 HIS B O 1
ATOM 2502 N N . ALA B 1 132 ? 2.539 11.969 -5.66 1 96.94 132 ALA B N 1
ATOM 2503 C CA . ALA B 1 132 ? 2.789 13.406 -5.715 1 96.94 132 ALA B CA 1
ATOM 2504 C C . ALA B 1 132 ? 3.951 13.797 -4.809 1 96.94 132 ALA B C 1
ATOM 2506 O O . ALA B 1 132 ? 4.734 14.688 -5.141 1 96.94 132 ALA B O 1
ATOM 2507 N N . ALA B 1 133 ? 4.074 13.141 -3.689 1 96.44 133 ALA B N 1
ATOM 2508 C CA . ALA B 1 133 ? 5.125 13.43 -2.717 1 96.44 133 ALA B CA 1
ATOM 2509 C C . ALA B 1 133 ? 6.445 12.781 -3.129 1 96.44 133 ALA B C 1
ATOM 2511 O O . ALA B 1 133 ? 7.488 13.055 -2.525 1 96.44 133 ALA B O 1
ATOM 2512 N N . GLY B 1 134 ? 6.324 11.898 -4.137 1 96.38 134 GLY B N 1
ATOM 2513 C CA . GLY B 1 134 ? 7.508 11.109 -4.449 1 96.38 134 GLY B CA 1
ATOM 2514 C C . GLY B 1 134 ? 7.898 10.148 -3.344 1 96.38 134 GLY B C 1
ATOM 2515 O O . GLY B 1 134 ? 9.086 9.891 -3.131 1 96.38 134 GLY B O 1
ATOM 2516 N N . ALA B 1 135 ? 6.953 9.664 -2.68 1 97.25 135 ALA B N 1
ATOM 2517 C CA . ALA B 1 135 ? 7.215 8.891 -1.47 1 97.25 135 ALA B CA 1
ATOM 2518 C C . ALA B 1 135 ? 7.281 7.395 -1.776 1 97.25 135 ALA B C 1
ATOM 2520 O O . ALA B 1 135 ? 6.605 6.914 -2.691 1 97.25 135 ALA B O 1
ATOM 2521 N N . VAL B 1 136 ? 8.078 6.715 -1.058 1 97.88 136 VAL B N 1
ATOM 2522 C CA . VAL B 1 136 ? 8.117 5.258 -1.048 1 97.88 136 VAL B CA 1
ATOM 2523 C C . VAL B 1 136 ? 7.844 4.742 0.364 1 97.88 136 VAL B C 1
ATOM 2525 O O . VAL B 1 136 ? 8.664 4.93 1.269 1 97.88 136 VAL B O 1
ATOM 2528 N N . PRO B 1 137 ? 6.703 4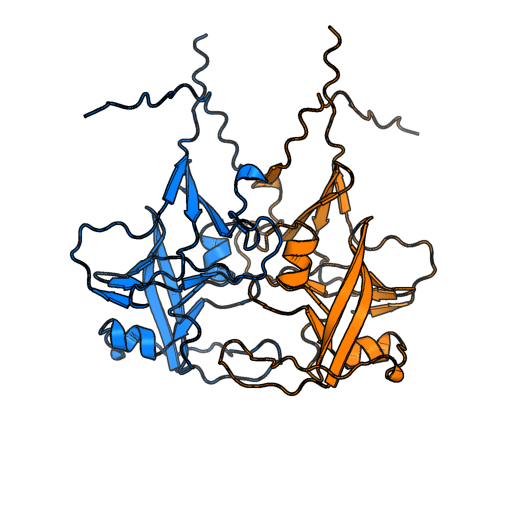.141 0.523 1 98.5 137 PRO B N 1
ATOM 2529 C CA . PRO B 1 137 ? 6.402 3.543 1.827 1 98.5 137 PRO B CA 1
ATOM 2530 C C . PRO B 1 137 ? 6.953 2.123 1.965 1 98.5 137 PRO B C 1
ATOM 2532 O O . PRO B 1 137 ? 7.055 1.398 0.972 1 98.5 137 PRO B O 1
ATOM 2535 N N . SER B 1 138 ? 7.32 1.78 3.154 1 98.06 138 SER B N 1
ATOM 2536 C CA . SER B 1 138 ? 7.598 0.396 3.521 1 98.06 138 SER B CA 1
ATOM 2537 C C . SER B 1 138 ? 6.891 0.015 4.816 1 98.06 138 SER B C 1
ATOM 2539 O O . SER B 1 138 ? 7.352 0.358 5.906 1 98.06 138 SER B O 1
ATOM 2541 N N . SER B 1 139 ? 5.828 -0.717 4.617 1 97.75 139 SER B N 1
ATOM 2542 C CA . SER B 1 139 ? 5.145 -1.21 5.809 1 97.75 139 SER B CA 1
ATOM 2543 C C . SER B 1 139 ? 6.031 -2.166 6.598 1 97.75 139 SER B C 1
ATOM 2545 O O . SER B 1 139 ? 5.945 -2.23 7.828 1 97.75 139 SER B O 1
ATOM 2547 N N . LEU B 1 140 ? 6.898 -2.797 5.945 1 97.38 140 LEU B N 1
ATOM 2548 C CA . LEU B 1 140 ? 7.852 -3.695 6.586 1 97.38 140 LEU B CA 1
ATOM 2549 C C . LEU B 1 140 ? 8.75 -2.934 7.551 1 97.38 140 LEU B C 1
ATOM 2551 O O . LEU B 1 140 ? 8.914 -3.338 8.703 1 97.38 140 LEU B O 1
ATOM 2555 N N . HIS B 1 141 ? 9.227 -1.844 7.121 1 96.44 141 HIS B N 1
ATOM 2556 C CA . HIS B 1 141 ? 10.164 -1.043 7.902 1 96.44 141 HIS B CA 1
ATOM 2557 C C . HIS B 1 141 ? 9.43 -0.025 8.766 1 96.44 141 HIS B C 1
ATOM 2559 O O . HIS B 1 141 ? 10.047 0.681 9.562 1 96.44 141 HIS B O 1
ATOM 2565 N N . GLN B 1 142 ? 8.164 0.08 8.516 1 95.81 142 GLN B N 1
ATOM 2566 C CA . GLN B 1 142 ? 7.324 1.028 9.25 1 95.81 142 GLN B CA 1
ATOM 2567 C C . GLN B 1 142 ? 7.836 2.457 9.078 1 95.81 142 GLN B C 1
ATOM 2569 O O . GLN B 1 142 ? 8.008 3.182 10.055 1 95.81 142 GLN B O 1
ATOM 2574 N N . ARG B 1 143 ? 7.996 2.803 7.711 1 95 143 ARG B N 1
ATOM 2575 C CA . ARG B 1 143 ? 8.5 4.129 7.367 1 95 143 ARG B CA 1
ATOM 2576 C C . ARG B 1 143 ? 8.047 4.539 5.969 1 95 143 ARG B C 1
ATOM 2578 O O . ARG B 1 143 ? 7.77 3.688 5.125 1 95 143 ARG B O 1
ATOM 2585 N N . ILE B 1 144 ? 8 5.809 5.824 1 96.75 144 ILE B N 1
ATOM 2586 C CA . ILE B 1 144 ? 7.871 6.391 4.492 1 96.75 144 ILE B CA 1
ATOM 2587 C C . ILE B 1 144 ? 9.031 7.348 4.23 1 96.75 144 ILE B C 1
ATOM 2589 O O . ILE B 1 144 ? 9.461 8.078 5.129 1 96.75 144 ILE B O 1
ATOM 2593 N N . LYS B 1 145 ? 9.539 7.305 3.037 1 95.06 145 LYS B N 1
ATOM 2594 C CA . LYS B 1 145 ? 10.664 8.164 2.666 1 95.06 145 LYS B CA 1
ATOM 2595 C C . LYS B 1 145 ? 10.359 8.945 1.391 1 95.06 145 LYS B C 1
ATOM 2597 O O . LYS B 1 145 ? 9.742 8.414 0.465 1 95.06 145 LYS B O 1
ATOM 2602 N N . PHE B 1 146 ? 10.805 10.125 1.323 1 94.94 146 PHE B N 1
ATOM 2603 C CA . PHE B 1 146 ? 10.734 10.938 0.119 1 94.94 146 PHE B CA 1
ATOM 2604 C C . PHE B 1 146 ? 11.82 12.008 0.129 1 94.94 146 PHE B C 1
ATOM 2606 O O . PHE B 1 146 ? 12.469 12.234 1.153 1 94.94 146 PHE B O 1
ATOM 2613 N N . ILE B 1 147 ? 12.016 12.578 -1.009 1 91.81 147 ILE B N 1
ATOM 2614 C CA . ILE B 1 147 ? 13.031 13.609 -1.16 1 91.81 147 ILE B CA 1
ATOM 2615 C C . ILE B 1 147 ? 12.359 14.977 -1.317 1 91.81 147 ILE B C 1
ATOM 2617 O O . ILE B 1 147 ? 11.469 15.141 -2.154 1 91.81 147 ILE B O 1
ATOM 2621 N N . ALA B 1 148 ? 12.688 15.82 -0.471 1 88.75 148 ALA B N 1
ATOM 2622 C CA . ALA B 1 148 ? 12.227 17.203 -0.545 1 88.75 148 ALA B CA 1
ATOM 2623 C C . ALA B 1 148 ? 13.383 18.172 -0.34 1 88.75 148 ALA B C 1
ATOM 2625 O O . ALA B 1 148 ? 14.18 18.016 0.589 1 88.75 148 ALA B O 1
ATOM 2626 N N . GLU B 1 149 ? 13.469 19.172 -1.258 1 84.88 149 GLU B N 1
ATOM 2627 C CA . GLU B 1 149 ? 14.547 20.156 -1.189 1 84.88 149 GLU B CA 1
ATOM 2628 C C . GLU B 1 149 ? 15.914 19.484 -1.104 1 84.88 149 GLU B C 1
ATOM 2630 O O . GLU B 1 149 ? 16.719 19.812 -0.241 1 84.88 149 GLU B O 1
ATOM 2635 N N . ASP B 1 150 ? 16.016 18.438 -1.762 1 80.19 150 ASP B N 1
ATOM 2636 C CA . ASP B 1 150 ? 17.266 17.703 -1.938 1 80.19 150 ASP B CA 1
ATOM 2637 C C . ASP B 1 150 ? 17.672 17 -0.647 1 80.19 150 ASP B C 1
ATOM 2639 O O . ASP B 1 150 ? 18.859 16.75 -0.417 1 80.19 150 ASP B O 1
ATOM 2643 N N . ARG B 1 151 ? 16.734 16.828 0.157 1 84.69 151 ARG B N 1
ATOM 2644 C CA . ARG B 1 151 ? 16.984 16.078 1.39 1 84.69 151 ARG B CA 1
ATOM 2645 C C . ARG B 1 151 ? 16.094 14.844 1.467 1 84.69 151 ARG B C 1
ATOM 2647 O O . ARG B 1 151 ? 14.922 14.891 1.087 1 84.69 151 ARG B O 1
ATOM 2654 N N . LEU B 1 152 ? 16.688 13.766 1.925 1 89.62 152 LEU B N 1
ATOM 2655 C CA . LEU B 1 152 ? 15.906 12.57 2.209 1 89.62 152 LEU B CA 1
ATOM 2656 C C . LEU B 1 152 ? 15.141 12.719 3.521 1 89.62 152 LEU B C 1
ATOM 2658 O O . LEU B 1 152 ? 15.742 12.953 4.57 1 89.62 152 LEU B O 1
ATOM 2662 N N . ILE B 1 153 ? 13.914 12.68 3.461 1 91.81 153 ILE B N 1
ATOM 2663 C CA . ILE B 1 153 ? 13.031 12.734 4.625 1 91.81 153 ILE B CA 1
ATOM 2664 C C . ILE B 1 153 ? 12.516 11.328 4.945 1 91.81 153 ILE B C 1
ATOM 2666 O O . ILE B 1 153 ? 12.031 10.625 4.059 1 91.81 153 ILE B O 1
ATOM 2670 N N . THR B 1 154 ? 12.734 10.93 6.172 1 92.75 154 THR B N 1
ATOM 2671 C CA . THR B 1 154 ? 12.195 9.672 6.672 1 92.75 154 THR B CA 1
ATOM 2672 C C . THR B 1 154 ? 11.195 9.922 7.797 1 92.75 154 THR B C 1
ATOM 2674 O O . THR B 1 154 ? 11.523 10.555 8.805 1 92.75 154 THR B O 1
ATOM 2677 N N . VAL B 1 155 ? 10 9.469 7.555 1 93.19 155 VAL B N 1
ATOM 2678 C CA . VAL B 1 155 ? 8.961 9.547 8.578 1 93.19 155 VAL B CA 1
ATOM 2679 C C . VAL B 1 155 ? 8.656 8.148 9.117 1 93.19 155 VAL B C 1
ATOM 2681 O O . VAL B 1 155 ? 8.406 7.223 8.344 1 93.19 155 VAL B O 1
ATOM 2684 N N . LYS B 1 156 ? 8.672 7.984 10.414 1 90.75 156 LYS B N 1
ATOM 2685 C CA . LYS B 1 156 ? 8.453 6.695 11.062 1 90.75 156 LYS B CA 1
ATOM 2686 C C . LYS B 1 156 ? 7.016 6.566 11.555 1 90.75 156 LYS B C 1
ATOM 2688 O O . LYS B 1 156 ? 6.324 7.57 11.734 1 90.75 156 LYS B O 1
ATOM 2693 N N . ASP B 1 157 ? 6.73 5.238 11.625 1 84.62 157 ASP B N 1
ATOM 2694 C CA . ASP B 1 157 ? 5.406 4.957 12.172 1 84.62 157 ASP B CA 1
ATOM 2695 C C . ASP B 1 157 ? 5.254 5.551 13.57 1 84.62 157 ASP B C 1
ATOM 2697 O O . ASP B 1 157 ? 6.246 5.891 14.219 1 84.62 157 ASP B O 1
ATOM 2701 N N . SER B 1 158 ? 4.059 5.883 13.789 1 67.31 158 SER B N 1
ATOM 2702 C CA . SER B 1 158 ? 3.707 6.293 15.141 1 67.31 158 SER B CA 1
ATOM 2703 C C . SER B 1 158 ? 3.16 5.121 15.953 1 67.31 158 SER B C 1
ATOM 2705 O O . SER B 1 158 ? 2.371 4.32 15.438 1 67.31 158 SER B O 1
ATOM 2707 N N . GLU B 1 159 ? 3.994 4.605 16.891 1 56.72 159 GLU B N 1
ATOM 2708 C CA . GLU B 1 159 ? 3.396 3.596 17.766 1 56.72 159 GLU B CA 1
ATOM 2709 C C . GLU B 1 159 ? 2.033 4.047 18.281 1 56.72 159 GLU B C 1
ATOM 2711 O O . GLU B 1 159 ? 1.805 5.242 18.469 1 56.72 159 GLU B O 1
ATOM 2716 N N . PRO B 1 160 ? 1.029 3.137 17.844 1 48.88 160 PRO B N 1
ATOM 2717 C CA . PRO B 1 160 ? -0.26 3.508 18.438 1 48.88 160 PRO B CA 1
ATOM 2718 C C . PRO B 1 160 ? -0.118 4.16 19.812 1 48.88 160 PRO B C 1
ATOM 2720 O O . PRO B 1 160 ? 0.232 3.49 20.781 1 48.88 160 PRO B O 1
ATOM 2723 N N . VAL B 1 161 ? 0.86 4.895 19.953 1 43.47 161 VAL B N 1
ATOM 2724 C CA . VAL B 1 161 ? 0.826 5.473 21.297 1 43.47 161 VAL B CA 1
ATOM 2725 C C . VAL B 1 161 ? -0.567 6.023 21.594 1 43.47 161 VAL B C 1
ATOM 2727 O O . VAL B 1 161 ? -1.31 6.367 20.672 1 43.47 161 VAL B O 1
ATOM 2730 N N . ASP B 1 162 ? -0.888 6.027 22.922 1 47.72 162 ASP B N 1
ATOM 2731 C CA . ASP B 1 162 ? -2.033 6.504 23.688 1 47.72 162 ASP B CA 1
ATOM 2732 C C . ASP B 1 162 ? -2.5 7.871 23.188 1 47.72 162 ASP B C 1
ATOM 2734 O O . ASP B 1 162 ? -3.199 8.594 23.906 1 47.72 162 ASP B O 1
ATOM 2738 N N . LEU B 1 163 ? -1.963 8.328 22.219 1 51.34 163 LEU B N 1
ATOM 2739 C CA . LEU B 1 163 ? -2.508 9.648 21.938 1 51.34 163 LEU B CA 1
ATOM 2740 C C . LEU B 1 163 ? -3.826 9.547 21.188 1 51.34 163 LEU B C 1
ATOM 2742 O O . LEU B 1 163 ? -4.051 8.578 20.453 1 51.34 163 LEU B O 1
ATOM 2746 N N . PRO B 1 164 ? -4.617 10.367 21.625 1 61.56 164 PRO B N 1
ATOM 2747 C CA . PRO B 1 164 ? -5.828 10.508 20.812 1 61.56 164 PRO B CA 1
ATOM 2748 C C . PRO B 1 164 ? -5.531 10.602 19.312 1 61.56 164 PRO B C 1
ATOM 2750 O O . PRO B 1 164 ? -4.473 11.094 18.922 1 61.56 164 PRO B O 1
ATOM 2753 N N . ASN B 1 165 ? -6.297 9.961 18.453 1 75.5 165 ASN B N 1
ATOM 2754 C CA . ASN B 1 165 ? -6.117 9.953 17 1 75.5 165 ASN B CA 1
ATOM 2755 C C . ASN B 1 165 ? -5.977 11.367 16.453 1 75.5 165 ASN B C 1
ATOM 2757 O O . ASN B 1 165 ? -5.195 11.602 15.531 1 75.5 165 ASN B O 1
ATOM 2761 N N . ILE B 1 166 ? -6.625 12.328 17.234 1 85.5 166 ILE B N 1
ATOM 2762 C CA . ILE B 1 166 ? -6.578 13.719 16.797 1 85.5 166 ILE B CA 1
ATOM 2763 C C . ILE B 1 166 ? -6.461 14.633 18.016 1 85.5 166 ILE B C 1
ATOM 2765 O O . ILE B 1 166 ? -7.234 14.516 18.969 1 85.5 166 ILE B O 1
ATOM 2769 N N . CYS B 1 167 ? -5.484 15.484 18.078 1 84.31 167 CYS B N 1
ATOM 2770 C CA . CYS B 1 167 ? -5.297 16.391 19.203 1 84.31 167 CYS B CA 1
ATOM 2771 C C . CYS B 1 167 ? -4.973 17.797 18.734 1 84.31 167 CYS B C 1
ATOM 2773 O O . CYS B 1 167 ? -4.137 17.984 17.844 1 84.31 167 CYS B O 1
ATOM 2775 N N . ALA B 1 168 ? -5.645 18.703 19.391 1 81.38 168 ALA B N 1
ATOM 2776 C CA . ALA B 1 168 ? -5.367 20.109 19.094 1 81.38 168 ALA B CA 1
ATOM 2777 C C . ALA B 1 168 ? -4.012 20.531 19.656 1 81.38 168 ALA B C 1
ATOM 2779 O O . ALA B 1 168 ? -3.635 20.125 20.75 1 81.38 168 ALA B O 1
ATOM 2780 N N . VAL B 1 169 ? -3.229 21.109 18.797 1 76.62 169 VAL B N 1
ATOM 2781 C CA . VAL B 1 169 ? -1.93 21.562 19.297 1 76.62 169 VAL B CA 1
ATOM 2782 C C . VAL B 1 169 ? -1.74 23.047 18.969 1 76.62 169 VAL B C 1
ATOM 2784 O O . VAL B 1 169 ? -2.404 23.594 18.094 1 76.62 169 VAL B O 1
ATOM 2787 N N . THR B 1 170 ? -0.862 23.672 19.797 1 66.44 170 THR B N 1
ATOM 2788 C CA . THR B 1 170 ? -0.503 25.047 19.516 1 66.44 170 THR B CA 1
ATOM 2789 C C . THR B 1 170 ? 0.521 25.125 18.391 1 66.44 170 THR B C 1
ATOM 2791 O O . THR B 1 170 ? 1.174 24.125 18.062 1 66.44 170 THR B O 1
ATOM 2794 N N . GLU B 1 171 ? 0.6 26.094 17.5 1 60.34 171 GLU B N 1
ATOM 2795 C CA . GLU B 1 171 ? 1.24 26.375 16.219 1 60.34 171 GLU B CA 1
ATOM 2796 C C . GLU B 1 171 ? 2.643 25.766 16.156 1 60.34 171 GLU B C 1
ATOM 2798 O O . GLU B 1 171 ? 3.104 25.359 15.086 1 60.34 171 GLU B O 1
ATOM 2803 N N . GLU B 1 172 ? 3.383 25.484 17.188 1 58.12 172 GLU B N 1
ATOM 2804 C CA . GLU B 1 172 ? 4.828 25.328 17.094 1 58.12 172 GLU B CA 1
ATOM 2805 C C . GLU B 1 172 ? 5.215 23.844 17.016 1 58.12 172 GLU B C 1
ATOM 2807 O O . GLU B 1 172 ? 6.387 23.516 16.844 1 58.12 172 GLU B O 1
ATOM 2812 N N . THR B 1 173 ? 4.254 22.922 16.891 1 53.88 173 THR B N 1
ATOM 2813 C CA . THR B 1 173 ? 4.691 21.547 17.125 1 53.88 173 THR B CA 1
ATOM 2814 C C . THR B 1 173 ? 4.789 20.781 15.797 1 53.88 173 THR B C 1
ATOM 2816 O O . THR B 1 173 ? 3.879 20.859 14.969 1 53.88 173 THR B O 1
ATOM 2819 N N . THR B 1 174 ? 6.027 20.5 15.273 1 52.72 174 THR B N 1
ATOM 2820 C CA . THR B 1 174 ? 6.176 19.594 14.141 1 52.72 174 THR B CA 1
ATOM 2821 C C . THR B 1 174 ? 5.926 18.156 14.578 1 52.72 174 THR B C 1
ATOM 2823 O O . THR B 1 174 ? 6.625 17.625 15.445 1 52.72 174 THR B O 1
ATOM 2826 N N . PRO B 1 175 ? 4.773 17.672 14.031 1 51 175 PRO B N 1
ATOM 2827 C CA . PRO B 1 175 ? 4.426 16.344 14.562 1 51 175 PRO B CA 1
ATOM 2828 C C . PRO B 1 175 ? 5.238 15.219 13.93 1 51 175 PRO B C 1
ATOM 2830 O O . PRO B 1 175 ? 5.629 15.32 12.766 1 51 175 PRO B O 1
ATOM 2833 N N . GLY B 1 176 ? 5.426 14.125 14.695 1 52.88 176 GLY B N 1
ATOM 2834 C CA . GLY B 1 176 ? 5.992 12.852 14.281 1 52.88 176 GLY B CA 1
ATOM 2835 C C . GLY B 1 176 ? 7.508 12.867 14.195 1 52.88 176 GLY B C 1
ATOM 2836 O O . GLY B 1 176 ? 8.109 13.938 14.07 1 52.88 176 GLY B O 1
ATOM 2837 N N . ALA B 1 177 ? 8.062 11.711 14.445 1 55.88 177 ALA B N 1
ATOM 2838 C CA . ALA B 1 177 ? 9.516 11.562 14.336 1 55.88 177 ALA B CA 1
ATOM 2839 C C . ALA B 1 177 ? 9.945 11.453 12.875 1 55.88 177 ALA B C 1
ATOM 2841 O O . ALA B 1 177 ? 9.305 10.758 12.086 1 55.88 177 ALA B O 1
ATOM 2842 N N . TYR B 1 178 ? 10.617 12.516 12.516 1 59.09 178 TYR B N 1
ATOM 2843 C CA . TYR B 1 178 ? 11.219 12.398 11.195 1 59.09 178 TYR B CA 1
ATOM 2844 C C . TYR B 1 178 ? 12.719 12.648 11.25 1 59.09 178 TYR B C 1
ATOM 2846 O O . TYR B 1 178 ? 13.227 13.195 12.234 1 59.09 178 TYR B O 1
ATOM 2854 N N . ILE B 1 179 ? 13.336 11.852 10.469 1 57 179 ILE B N 1
ATOM 2855 C CA . ILE B 1 179 ? 14.773 12 10.297 1 57 179 ILE B CA 1
ATOM 2856 C C . ILE B 1 179 ? 15.07 12.695 8.969 1 57 179 ILE B C 1
ATOM 2858 O O . ILE B 1 179 ? 14.469 12.367 7.941 1 57 179 ILE B O 1
ATOM 2862 N N . LEU B 1 180 ? 15.711 13.812 9.234 1 51.19 180 LEU B N 1
ATOM 2863 C CA . LEU B 1 180 ? 16.219 14.484 8.047 1 51.19 180 LEU B CA 1
ATOM 2864 C C . LEU B 1 180 ? 17.641 14.031 7.727 1 51.19 180 LEU B C 1
ATOM 2866 O O . LEU B 1 180 ? 18.516 14.031 8.602 1 51.19 180 LEU B O 1
ATOM 2870 N N . LEU B 1 181 ? 17.734 13.234 6.871 1 42.78 181 LEU B N 1
ATOM 2871 C CA . LEU B 1 181 ? 19.109 12.914 6.465 1 42.78 181 LEU B CA 1
ATOM 2872 C C . LEU B 1 181 ? 19.562 13.828 5.328 1 42.78 181 LEU B C 1
ATOM 2874 O O . LEU B 1 181 ? 18.859 13.977 4.328 1 42.78 181 LEU B O 1
ATOM 2878 N N . ALA B 1 182 ? 20.406 14.867 5.91 1 40.69 182 ALA B N 1
ATOM 2879 C CA . ALA B 1 182 ? 21.016 15.727 4.895 1 40.69 182 ALA B CA 1
ATOM 2880 C C . ALA B 1 182 ? 21.766 14.898 3.857 1 40.69 182 ALA B C 1
ATOM 2882 O O . ALA B 1 182 ? 22.375 13.875 4.191 1 40.69 182 ALA B O 1
ATOM 2883 N N . GLN B 1 183 ? 21.375 15.039 2.689 1 41.59 183 GLN B N 1
ATOM 2884 C CA . GLN B 1 183 ? 22.219 14.43 1.67 1 41.59 183 GLN B CA 1
ATOM 2885 C C . GLN B 1 183 ? 23.641 14.961 1.745 1 41.59 183 GLN B C 1
ATOM 2887 O O . GLN B 1 183 ? 23.859 16.172 1.785 1 41.59 183 GLN B O 1
ATOM 2892 N N . GLU B 1 184 ? 24.531 14.422 2.432 1 33.56 184 GLU B N 1
ATOM 2893 C CA . GLU B 1 184 ? 25.922 14.852 2.467 1 33.56 184 GLU B CA 1
ATOM 2894 C C . GLU B 1 184 ? 26.453 15.156 1.063 1 33.56 184 GLU B C 1
ATOM 2896 O O . GLU B 1 184 ? 26.391 14.305 0.177 1 33.56 184 GLU B O 1
ATOM 2901 N N . ASN B 1 185 ? 26.453 16.406 0.72 1 34.72 185 ASN B N 1
ATOM 2902 C CA . ASN B 1 185 ? 27.281 16.906 -0.371 1 34.72 185 ASN B CA 1
ATOM 2903 C C . ASN B 1 185 ? 28.75 16.562 -0.159 1 34.72 185 ASN B C 1
ATOM 2905 O O . ASN B 1 185 ? 29.359 16.953 0.84 1 34.72 185 ASN B O 1
ATOM 2909 N N . GLU B 1 186 ? 29.266 15.492 -0.483 1 32.81 186 GLU B N 1
ATOM 2910 C CA . GLU B 1 186 ? 30.703 15.383 -0.637 1 32.81 186 GLU B CA 1
ATOM 2911 C C . GLU B 1 186 ? 31.266 16.547 -1.441 1 32.81 186 GLU B C 1
ATOM 2913 O O . GLU B 1 186 ? 30.969 16.688 -2.631 1 32.81 186 GLU B O 1
ATOM 2918 N N . GLU B 1 187 ? 31.5 17.703 -1.025 1 30.81 187 GLU B N 1
ATOM 2919 C CA . GLU B 1 187 ? 32.562 18.609 -1.473 1 30.81 187 GLU B CA 1
ATOM 2920 C C . GLU B 1 187 ? 33.875 17.859 -1.66 1 30.81 187 GLU B C 1
ATOM 2922 O O . GLU B 1 187 ? 34.406 17.25 -0.717 1 30.81 187 GLU B O 1
ATOM 2927 N N . LEU B 1 188 ? 34.25 17.391 -2.916 1 26.88 188 LEU B N 1
ATOM 2928 C CA . LEU B 1 188 ? 35.594 17.234 -3.434 1 26.88 188 LEU B CA 1
ATOM 2929 C C . LEU B 1 188 ? 36.406 18.5 -3.195 1 26.88 188 LEU B C 1
ATOM 2931 O O . LEU B 1 188 ? 36.094 19.562 -3.746 1 26.88 188 LEU B O 1
ATOM 2935 N N . ASN B 1 189 ? 36.844 18.766 -2.121 1 28.03 189 ASN B N 1
ATOM 2936 C CA . ASN B 1 189 ? 38.094 19.5 -2.047 1 28.03 189 ASN B CA 1
ATOM 2937 C C . ASN B 1 189 ? 39.188 18.875 -2.92 1 28.03 189 ASN B C 1
ATOM 2939 O O . ASN B 1 189 ? 39.656 17.766 -2.633 1 28.03 189 ASN B O 1
ATOM 2943 N N . ASN B 1 190 ? 38.969 18.812 -4.309 1 23.22 190 ASN B N 1
ATOM 2944 C CA . ASN B 1 190 ? 40.125 19.203 -5.059 1 23.22 190 ASN B CA 1
ATOM 2945 C C . ASN B 1 190 ? 40.312 20.719 -5.055 1 23.22 190 ASN B C 1
ATOM 2947 O O . ASN B 1 190 ? 39.344 21.469 -5.141 1 23.22 190 ASN B O 1
#